Protein AF-A0A653VIS2-F1 (afdb_monomer)

pLDDT: mean 78.64, std 16.13, range [39.84, 97.25]

Radius of gyration: 29.29 Å; Cα contacts (8 Å, |Δi|>4): 603; chains: 1; bounding box: 113×62×58 Å

Nearest PDB structures (foldseek):
  6yg8-assembly1_A  TM=6.085E-01  e=2.487E-05  Escherichia coli
  6yg8-assembly1_D  TM=6.042E-01  e=4.777E-05  Escherichia coli
  6yg8-assembly1_C  TM=6.156E-01  e=1.096E-04  Escherichia coli
  7vsr-assembly1_N  TM=5.817E-01  e=3.545E+00  Escherichia coli K-12

Solvent-accessible surface area (backbone atoms only — not comparable to full-atom values): 19696 Å² total; per-residue (Å²): 138,81,83,80,77,71,71,71,70,55,63,54,53,38,53,44,49,52,47,52,58,58,52,54,73,78,48,93,68,89,64,82,70,73,64,91,85,68,55,76,32,67,76,56,67,98,71,49,60,32,38,41,33,30,32,50,70,84,44,53,68,51,47,42,31,15,47,51,23,28,39,26,16,42,17,56,60,33,68,83,33,49,53,39,46,40,43,49,80,59,69,75,70,84,84,54,100,52,36,37,35,42,35,51,42,85,35,90,60,72,70,44,79,48,79,51,70,53,98,87,33,48,32,40,38,42,32,8,35,37,73,52,38,32,54,52,21,44,42,43,31,36,93,85,58,49,72,40,93,54,44,38,35,37,19,44,42,92,77,80,56,54,57,44,61,31,46,35,62,42,22,46,37,46,21,20,38,20,42,42,42,97,43,38,58,39,52,39,70,46,56,59,69,57,51,60,73,44,89,54,32,28,38,34,34,55,33,47,69,67,58,26,44,70,60,75,49,52,74,64,79,63,84,68,88,73,72,70,76,65,70,80,82,43,49,33,12,41,38,38,46,43,77,61,94,89,25,45,38,36,37,30,22,46,58,43,74,92,46,78,64,29,52,54,34,33,52,57,43,41,54,51,50,13,54,49,23,40,74,43,27,86,79,63,61,65,57,41,32,40,40,26,50,82,96,54,77,71,42,77,42,73,51,74,90,58,79,72,76,69,73,60,65,65,56,50,52,54,53,50,54,60,54,51,60,62,52,58,60,53,54,54,52,55,54,50,52,52,54,51,52,52,53,51,52,55,52,52,53,60,64,68,67,58,77,86,125

Sequence (357 aa):
MRTALAPVTTLLRLLTVLALLTAAAAGPSVAAEATPGAGPASFLPATASRLDVVVPADAGSGTVRAGLAAVGALAARYPTASIGLRADDAEVPDVAGDQRVVALLHSPGPVRRTVRTVDGVPALALRGRAPDLLVAARALAGPDARPSGEGIAVDPGTTGTDPVTAARRAAPVVAALQQATTRVLRVGLVAPGTLVGGQRSGVLVGATTADAAAVGAPLGLRASSGLPDVARGSAYAALQSVDDGGRRLLLLGGWAPRDAEGDRLLERLLDRAAYTAGTTGWDGRGEESLVVTAGEDPLVLAAPTGPAAAPQEKSQEQSQEQSQEGSAGRWWFVGGVLALLVALAARGVVTVARPRR

Mean predicted aligned error: 11.73 Å

Structure (mmCIF, N/CA/C/O backbone):
data_AF-A0A653VIS2-F1
#
_entry.id   AF-A0A653VIS2-F1
#
loop_
_atom_site.group_PDB
_atom_site.id
_atom_site.type_symbol
_atom_site.label_atom_id
_atom_site.label_alt_id
_atom_site.label_comp_id
_atom_site.label_asym_id
_atom_site.label_entity_id
_atom_site.label_seq_id
_atom_site.pdbx_PDB_ins_code
_atom_site.Cartn_x
_atom_site.Cartn_y
_atom_site.Cartn_z
_atom_site.occupancy
_atom_site.B_iso_or_equiv
_atom_site.auth_seq_id
_atom_site.auth_comp_id
_atom_site.auth_asym_id
_atom_site.auth_atom_id
_atom_site.pdbx_PDB_model_num
ATOM 1 N N . MET A 1 1 ? 16.884 37.065 11.678 1.00 43.34 1 MET A N 1
ATOM 2 C CA . MET A 1 1 ? 16.162 36.322 10.623 1.00 43.34 1 MET A CA 1
ATOM 3 C C . MET A 1 1 ? 17.186 35.677 9.701 1.00 43.34 1 MET A C 1
ATOM 5 O O . MET A 1 1 ? 17.765 36.367 8.876 1.00 43.34 1 MET A O 1
ATOM 9 N N . ARG A 1 2 ? 17.498 34.391 9.905 1.00 39.84 2 ARG A N 1
ATOM 10 C CA . ARG A 1 2 ? 18.311 33.591 8.977 1.00 39.84 2 ARG A CA 1
ATOM 11 C C . ARG A 1 2 ? 17.351 32.676 8.228 1.00 39.84 2 ARG A C 1
ATOM 13 O O . ARG A 1 2 ? 16.836 31.731 8.813 1.00 39.84 2 ARG A O 1
ATOM 20 N N . THR A 1 3 ? 17.065 33.007 6.977 1.00 51.78 3 THR A N 1
ATOM 21 C CA . THR A 1 3 ? 16.307 32.155 6.061 1.00 51.78 3 THR A CA 1
ATOM 22 C C . THR A 1 3 ? 17.183 30.945 5.751 1.00 51.78 3 THR A C 1
ATOM 24 O O . THR A 1 3 ? 18.231 31.085 5.123 1.00 51.78 3 THR A O 1
ATOM 27 N N . ALA A 1 4 ? 16.816 29.774 6.266 1.00 49.47 4 ALA A N 1
ATOM 28 C CA . ALA A 1 4 ? 17.490 28.530 5.934 1.00 49.47 4 ALA A CA 1
ATOM 29 C C . ALA A 1 4 ? 17.158 28.177 4.476 1.00 49.47 4 ALA A C 1
ATOM 31 O O . ALA A 1 4 ? 16.062 27.710 4.177 1.00 49.47 4 ALA A O 1
ATOM 32 N N . LEU A 1 5 ? 18.088 28.456 3.560 1.00 53.62 5 LEU A N 1
ATOM 33 C CA . LEU A 1 5 ? 18.085 27.886 2.216 1.00 53.62 5 LEU A CA 1
ATOM 34 C C . LEU A 1 5 ? 18.311 26.377 2.366 1.00 53.62 5 LEU A C 1
ATOM 36 O O . LEU A 1 5 ? 19.431 25.943 2.633 1.00 53.62 5 LEU A O 1
ATOM 40 N N . ALA A 1 6 ? 17.247 25.584 2.243 1.00 42.59 6 ALA A N 1
ATOM 41 C CA . ALA A 1 6 ? 17.388 24.148 2.039 1.00 42.59 6 ALA A CA 1
ATOM 42 C C . ALA A 1 6 ? 18.216 23.903 0.757 1.00 42.59 6 ALA A C 1
ATOM 44 O O . ALA A 1 6 ? 18.100 24.674 -0.204 1.00 42.59 6 ALA A O 1
ATOM 45 N N . PRO A 1 7 ? 19.088 22.883 0.725 1.00 47.00 7 PRO A N 1
ATOM 46 C CA . PRO A 1 7 ? 20.015 22.676 -0.380 1.00 47.00 7 PRO A CA 1
ATOM 47 C C . PRO A 1 7 ? 19.266 22.299 -1.668 1.00 47.00 7 PRO A C 1
ATOM 49 O O . PRO A 1 7 ? 18.755 21.195 -1.820 1.00 47.00 7 PRO A O 1
ATOM 52 N N . VAL A 1 8 ? 19.263 23.217 -2.638 1.00 51.69 8 VAL A N 1
ATOM 53 C CA . VAL A 1 8 ? 18.728 23.048 -4.009 1.00 51.69 8 VAL A CA 1
ATOM 54 C C . VAL A 1 8 ? 19.363 21.852 -4.749 1.00 51.69 8 VAL A C 1
ATOM 56 O O . VAL A 1 8 ? 18.817 21.338 -5.723 1.00 51.69 8 VAL A O 1
ATOM 59 N N . THR A 1 9 ? 20.504 21.359 -4.272 1.00 51.62 9 THR A N 1
ATOM 60 C CA . THR A 1 9 ? 21.272 20.262 -4.864 1.00 51.62 9 THR A CA 1
ATOM 61 C C . THR A 1 9 ? 20.583 18.897 -4.802 1.00 51.62 9 THR A C 1
ATOM 63 O O . THR A 1 9 ? 20.835 18.077 -5.684 1.00 51.62 9 THR A O 1
ATOM 66 N N . THR A 1 10 ? 19.719 18.625 -3.816 1.00 48.75 10 THR A N 1
ATOM 67 C CA . THR A 1 10 ? 19.115 17.284 -3.668 1.00 48.75 10 THR A CA 1
ATOM 68 C C . THR A 1 10 ? 17.928 17.073 -4.608 1.00 48.75 10 THR A C 1
ATOM 70 O O . THR A 1 10 ? 17.789 16.005 -5.205 1.00 48.75 10 THR A O 1
ATOM 73 N N . LEU A 1 11 ? 17.125 18.116 -4.835 1.00 46.00 11 LEU A N 1
ATOM 74 C CA . LEU A 1 11 ? 15.951 18.059 -5.714 1.00 46.00 11 LEU A CA 1
ATOM 75 C C . LEU A 1 11 ? 16.337 17.861 -7.193 1.00 46.00 11 LEU A C 1
ATOM 77 O O . LEU A 1 11 ? 15.614 17.223 -7.956 1.00 46.00 11 LEU A O 1
ATOM 81 N N . LEU A 1 12 ? 17.525 18.337 -7.590 1.00 53.94 12 LEU A N 1
ATOM 82 C CA . LEU A 1 12 ? 18.038 18.178 -8.952 1.00 53.94 12 LEU A CA 1
ATOM 83 C C . LEU A 1 12 ? 18.373 16.713 -9.298 1.00 53.94 12 LEU A C 1
ATOM 85 O O . LEU A 1 12 ? 18.273 16.320 -10.459 1.00 53.94 12 LEU A O 1
ATOM 89 N N . ARG A 1 13 ? 18.753 15.881 -8.317 1.00 55.22 13 ARG A N 1
ATOM 90 C CA . ARG A 1 13 ? 19.258 14.513 -8.560 1.00 55.22 13 ARG A CA 1
ATOM 91 C C . ARG A 1 13 ? 18.179 13.531 -9.018 1.00 55.22 13 ARG A C 1
ATOM 93 O O . ARG A 1 13 ? 18.431 12.691 -9.874 1.00 55.22 13 ARG A O 1
ATOM 100 N N . LEU A 1 14 ? 16.945 13.665 -8.538 1.00 49.25 14 LEU A N 1
ATOM 101 C CA . LEU A 1 14 ? 15.871 12.725 -8.877 1.00 49.25 14 LEU A CA 1
ATOM 102 C C . LEU A 1 14 ? 15.184 13.045 -10.212 1.00 49.25 14 LEU A C 1
ATOM 104 O O . LEU A 1 14 ? 14.963 12.143 -11.022 1.00 49.25 14 LEU A O 1
ATOM 108 N N . LEU A 1 15 ? 14.969 14.334 -10.493 1.00 54.41 15 LEU A N 1
ATOM 109 C CA . LEU A 1 15 ? 14.575 14.794 -11.827 1.00 54.41 15 LEU A CA 1
ATOM 110 C C . LEU A 1 15 ? 15.591 14.308 -12.870 1.00 54.41 15 LEU A C 1
ATOM 112 O O . LEU A 1 15 ? 15.211 13.894 -13.959 1.00 54.41 15 LEU A O 1
ATOM 116 N N . THR A 1 16 ? 16.868 14.230 -12.487 1.00 58.56 16 THR A N 1
ATOM 117 C CA . THR A 1 16 ? 17.945 13.638 -13.285 1.00 58.56 16 THR A CA 1
ATOM 118 C C . THR A 1 16 ? 17.810 12.112 -13.408 1.00 58.56 16 THR A C 1
ATOM 120 O O . THR A 1 16 ? 18.028 11.586 -14.493 1.00 58.56 16 THR A O 1
ATOM 123 N N . VAL A 1 17 ? 17.369 11.371 -12.382 1.00 57.78 17 VAL A N 1
ATOM 124 C CA . VAL A 1 17 ? 17.139 9.913 -12.468 1.00 57.78 17 VAL A CA 1
ATOM 125 C C . VAL A 1 17 ? 16.073 9.576 -13.504 1.00 57.78 17 VAL A C 1
ATOM 127 O O . VAL A 1 17 ? 16.344 8.764 -14.396 1.00 57.78 17 VAL A O 1
ATOM 130 N N . LEU A 1 18 ? 14.883 10.184 -13.438 1.00 63.25 18 LEU A N 1
ATOM 131 C CA . LEU A 1 18 ? 13.868 9.893 -14.446 1.00 63.25 18 LEU A CA 1
ATOM 132 C C . LEU A 1 18 ? 14.199 10.557 -15.783 1.00 63.25 18 LEU A C 1
ATOM 134 O O . LEU A 1 18 ? 14.101 9.884 -16.800 1.00 63.25 18 LEU A O 1
ATOM 138 N N . ALA A 1 19 ? 14.705 11.792 -15.823 1.00 64.06 19 ALA A N 1
ATOM 139 C CA . ALA A 1 19 ? 15.118 12.409 -17.084 1.00 64.06 19 ALA A CA 1
ATOM 140 C C . ALA A 1 19 ? 16.232 11.616 -17.774 1.00 64.06 19 ALA A C 1
ATOM 142 O O . ALA A 1 19 ? 16.144 11.418 -18.976 1.00 64.06 19 ALA A O 1
ATOM 143 N N . LEU A 1 20 ? 17.217 11.054 -17.062 1.00 58.56 20 LEU A N 1
ATOM 144 C CA . LEU A 1 20 ? 18.171 10.129 -17.678 1.00 58.56 20 LEU A CA 1
ATOM 145 C C . LEU A 1 20 ? 17.494 8.827 -18.086 1.00 58.56 20 LEU A C 1
ATOM 147 O O . LEU A 1 20 ? 17.936 8.216 -19.054 1.00 58.56 20 LEU A O 1
ATOM 151 N N . LEU A 1 21 ? 16.514 8.308 -17.329 1.00 63.12 21 LEU A N 1
ATOM 152 C CA . LEU A 1 21 ? 15.794 7.084 -17.723 1.00 63.12 21 LEU A CA 1
ATOM 153 C C . LEU A 1 21 ? 15.089 7.365 -19.045 1.00 63.12 21 LEU A C 1
ATOM 155 O O . LEU A 1 21 ? 15.264 6.627 -20.011 1.00 63.12 21 LEU A O 1
ATOM 159 N N . THR A 1 22 ? 14.323 8.440 -19.104 1.00 66.06 22 THR A N 1
ATOM 160 C CA . THR A 1 22 ? 13.500 8.857 -20.233 1.00 66.06 22 THR A CA 1
ATOM 161 C C . THR A 1 22 ? 14.351 9.289 -21.431 1.00 66.06 22 THR A C 1
ATOM 163 O O . THR A 1 22 ? 14.122 8.783 -22.525 1.00 66.06 22 THR A O 1
ATOM 166 N N . ALA A 1 23 ? 15.392 10.107 -21.244 1.00 56.56 23 ALA A N 1
ATOM 167 C CA . ALA A 1 23 ? 16.291 10.581 -22.304 1.00 56.56 23 ALA A CA 1
ATOM 168 C C . ALA A 1 23 ? 17.164 9.468 -22.901 1.00 56.56 23 ALA A C 1
ATOM 170 O O . ALA A 1 23 ? 17.430 9.473 -24.102 1.00 56.56 23 ALA A O 1
ATOM 171 N N . ALA A 1 24 ? 17.536 8.451 -22.114 1.00 50.25 24 ALA A N 1
ATOM 172 C CA . ALA A 1 24 ? 18.230 7.269 -22.632 1.00 50.25 24 ALA A CA 1
ATOM 173 C C . ALA A 1 24 ? 17.376 6.431 -23.607 1.00 50.25 24 ALA A C 1
ATOM 175 O O . ALA A 1 24 ? 17.902 5.521 -24.239 1.00 50.25 24 ALA A O 1
ATOM 176 N N . ALA A 1 25 ? 16.081 6.730 -23.761 1.00 49.47 25 ALA A N 1
ATOM 177 C CA . ALA A 1 25 ? 15.231 6.117 -24.781 1.00 49.47 25 ALA A CA 1
ATOM 178 C C . ALA A 1 25 ? 15.321 6.798 -26.156 1.00 49.47 25 ALA A C 1
ATOM 180 O O . ALA A 1 25 ? 14.855 6.223 -27.135 1.00 49.47 25 ALA A O 1
ATOM 181 N N . ALA A 1 26 ? 15.892 8.006 -26.230 1.00 52.50 26 ALA A N 1
ATOM 182 C CA . ALA A 1 26 ? 16.030 8.772 -27.469 1.00 52.50 26 ALA A CA 1
ATOM 183 C C . ALA A 1 26 ? 17.450 8.716 -28.066 1.00 52.50 26 ALA A C 1
ATOM 185 O O . ALA A 1 26 ? 17.634 9.051 -29.233 1.00 52.50 26 ALA A O 1
ATOM 186 N N . GLY A 1 27 ? 18.455 8.295 -27.289 1.00 44.28 27 GLY A N 1
ATOM 187 C CA . GLY A 1 27 ? 19.832 8.116 -27.760 1.00 44.28 27 GLY A CA 1
ATOM 188 C C . GLY A 1 27 ? 20.126 6.681 -28.224 1.00 44.28 27 GLY A C 1
ATOM 189 O O . GLY A 1 27 ? 19.470 5.748 -27.758 1.00 44.28 27 GLY A O 1
ATOM 190 N N . PRO A 1 28 ? 21.124 6.466 -29.105 1.00 42.94 28 PRO A N 1
ATOM 191 C CA . PRO A 1 28 ? 21.565 5.127 -29.486 1.00 42.94 28 PRO A CA 1
ATOM 192 C C . PRO A 1 28 ? 22.125 4.413 -28.250 1.00 42.94 28 PRO A C 1
ATOM 194 O O . PRO A 1 28 ? 23.212 4.722 -27.764 1.00 42.94 28 PRO A O 1
ATOM 197 N N . SER A 1 29 ? 21.350 3.481 -27.697 1.00 47.84 29 SER A N 1
ATOM 198 C CA . SER A 1 29 ? 21.768 2.712 -26.535 1.00 47.84 29 SER A CA 1
ATOM 199 C C . SER A 1 29 ? 22.927 1.798 -26.919 1.00 47.84 29 SER A C 1
ATOM 201 O O . SER A 1 29 ? 22.747 0.884 -27.724 1.00 47.84 29 SER A O 1
ATOM 203 N N . VAL A 1 30 ? 24.079 1.946 -26.267 1.00 46.47 30 VAL A N 1
ATOM 204 C CA . VAL A 1 30 ? 25.011 0.822 -26.099 1.00 46.47 30 VAL A CA 1
ATOM 205 C C . VAL A 1 30 ? 24.413 -0.071 -25.008 1.00 46.47 30 VAL A C 1
ATOM 207 O O . VAL A 1 30 ? 24.882 -0.127 -23.875 1.00 46.47 30 VAL A O 1
ATOM 210 N N . ALA A 1 31 ? 23.255 -0.663 -25.305 1.00 46.75 31 ALA A N 1
ATOM 211 C CA . ALA A 1 31 ? 22.605 -1.600 -24.414 1.00 46.75 31 ALA A CA 1
ATOM 212 C C . ALA A 1 31 ? 23.421 -2.888 -24.461 1.00 46.75 31 ALA A C 1
ATOM 214 O O . ALA A 1 31 ? 23.430 -3.584 -25.473 1.00 46.75 31 ALA A O 1
ATOM 215 N N . ALA A 1 32 ? 24.086 -3.220 -23.358 1.00 48.06 32 ALA A N 1
ATOM 216 C CA . ALA A 1 32 ? 24.334 -4.619 -23.064 1.00 48.06 32 ALA A CA 1
ATOM 217 C C . ALA A 1 32 ? 22.949 -5.258 -22.897 1.00 48.06 32 ALA A C 1
ATOM 219 O O . ALA A 1 32 ? 22.318 -5.150 -21.844 1.00 48.06 32 ALA A O 1
ATOM 220 N N . GLU A 1 33 ? 22.416 -5.798 -23.991 1.00 43.94 33 GLU A N 1
ATOM 221 C CA . GLU A 1 33 ? 21.187 -6.569 -23.976 1.00 43.94 33 GLU A CA 1
ATOM 222 C C . GLU A 1 33 ? 21.396 -7.704 -22.973 1.00 43.94 33 GLU A C 1
ATOM 224 O O . GLU A 1 33 ? 22.317 -8.511 -23.106 1.00 43.94 33 GLU A O 1
ATOM 229 N N . ALA A 1 34 ? 20.614 -7.691 -21.892 1.00 49.75 34 ALA A N 1
ATOM 230 C CA . ALA A 1 34 ? 20.704 -8.723 -20.875 1.00 49.75 34 ALA A CA 1
ATOM 231 C C . ALA A 1 34 ? 20.513 -10.082 -21.554 1.00 49.75 34 ALA A C 1
ATOM 233 O O . ALA A 1 34 ? 19.545 -10.263 -22.295 1.00 49.75 34 ALA A O 1
ATOM 234 N N . THR A 1 35 ? 21.432 -11.013 -21.292 1.00 45.50 35 THR A N 1
ATOM 235 C CA . THR A 1 35 ? 21.448 -12.349 -21.888 1.00 45.50 35 THR A CA 1
ATOM 236 C C . THR A 1 35 ? 20.036 -12.952 -21.885 1.00 45.50 35 THR A C 1
ATOM 238 O O . THR A 1 35 ? 19.390 -12.974 -20.825 1.00 45.50 35 THR A O 1
ATOM 241 N N . PRO A 1 36 ? 19.529 -13.428 -23.038 1.00 42.97 36 PRO A N 1
ATOM 242 C CA . PRO A 1 36 ? 18.223 -14.067 -23.123 1.00 42.97 36 PRO A CA 1
ATOM 243 C C . PRO A 1 36 ? 18.094 -15.165 -22.057 1.00 42.97 36 PRO A C 1
ATOM 245 O O . PRO A 1 36 ? 18.897 -16.091 -22.019 1.00 42.97 36 PRO A O 1
ATOM 248 N N . GLY A 1 37 ? 17.112 -15.038 -21.159 1.00 53.38 37 GLY A N 1
ATOM 249 C CA . GLY A 1 37 ? 16.808 -16.033 -20.118 1.00 53.38 37 GLY A CA 1
ATOM 250 C C . GLY A 1 37 ? 16.892 -15.536 -18.671 1.00 53.38 37 GLY A C 1
ATOM 251 O O . GLY A 1 37 ? 16.240 -16.101 -17.797 1.00 53.38 37 GLY A O 1
ATOM 252 N N . ALA A 1 38 ? 17.605 -14.445 -18.389 1.00 69.31 38 ALA A N 1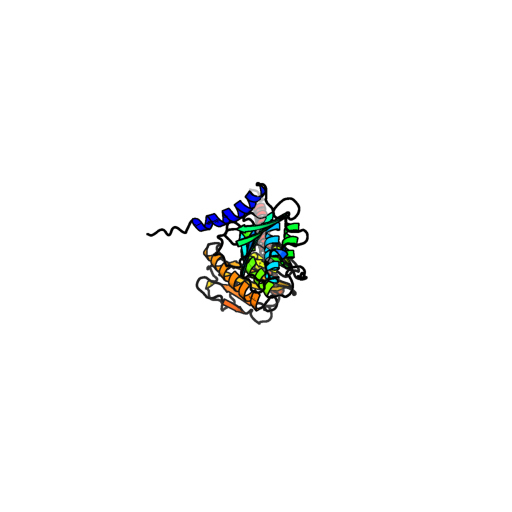
ATOM 253 C CA . ALA A 1 38 ? 17.659 -13.910 -17.030 1.00 69.31 38 ALA A CA 1
ATOM 254 C C . ALA A 1 38 ? 16.387 -13.083 -16.760 1.00 69.31 38 ALA A C 1
ATOM 256 O O . ALA A 1 38 ? 16.225 -12.044 -17.386 1.00 69.31 38 ALA A O 1
ATOM 257 N N . GLY A 1 39 ? 15.446 -13.529 -15.915 1.00 77.50 39 GLY A N 1
ATOM 258 C CA . GLY A 1 39 ? 14.210 -12.788 -15.573 1.00 77.50 39 GLY A CA 1
ATOM 259 C C . GLY A 1 39 ? 14.472 -11.481 -14.796 1.00 77.50 39 GLY A C 1
ATOM 260 O O . GLY A 1 39 ? 15.611 -11.221 -14.427 1.00 77.50 39 GLY A O 1
ATOM 261 N N . PRO A 1 40 ? 13.477 -10.610 -14.520 1.00 77.62 40 PRO A N 1
ATOM 262 C CA . PRO A 1 40 ? 13.707 -9.350 -13.785 1.00 77.62 40 PRO A CA 1
ATOM 263 C C . PRO A 1 40 ? 14.341 -9.576 -12.401 1.00 77.62 40 PRO A C 1
ATOM 265 O O . PRO A 1 40 ? 15.116 -8.751 -11.928 1.00 77.62 40 PRO A O 1
ATOM 268 N N . ALA A 1 41 ? 14.089 -10.740 -11.800 1.00 81.69 41 ALA A N 1
ATOM 269 C CA . ALA A 1 41 ? 14.678 -11.166 -10.541 1.00 81.69 41 ALA A CA 1
ATOM 270 C C . ALA A 1 41 ? 16.215 -11.323 -10.578 1.00 81.69 41 ALA A C 1
ATOM 272 O O . ALA A 1 41 ? 16.830 -11.270 -9.514 1.00 81.69 41 ALA A O 1
ATOM 273 N N . SER A 1 42 ? 16.838 -11.496 -11.751 1.00 84.81 42 SER A N 1
ATOM 274 C CA . SER A 1 42 ? 18.293 -11.684 -11.877 1.00 84.81 42 SER A CA 1
ATOM 275 C C . SER A 1 42 ? 19.098 -10.407 -11.637 1.00 84.81 42 SER A C 1
ATOM 277 O O . SER A 1 42 ? 20.294 -10.478 -11.386 1.00 84.81 42 SER A O 1
ATOM 279 N N . PHE A 1 43 ? 18.461 -9.238 -11.746 1.00 89.75 43 PHE A N 1
ATOM 280 C CA . PHE A 1 43 ? 19.082 -7.954 -11.415 1.00 89.75 43 PHE A CA 1
ATOM 281 C C . PHE A 1 43 ? 19.298 -7.801 -9.905 1.00 89.75 43 PHE A C 1
ATOM 283 O O . PHE A 1 43 ? 20.222 -7.120 -9.460 1.00 89.75 43 PHE A O 1
ATOM 290 N N . LEU A 1 44 ? 18.412 -8.401 -9.113 1.00 93.94 44 LEU A N 1
ATOM 291 C CA . LEU A 1 44 ? 18.383 -8.191 -7.680 1.00 93.94 44 LEU A CA 1
ATOM 292 C C . LEU A 1 44 ? 19.443 -9.078 -6.995 1.00 93.94 44 LEU A C 1
ATOM 294 O O . LEU A 1 44 ? 19.514 -10.275 -7.296 1.00 93.94 44 LEU A O 1
ATOM 298 N N . PRO A 1 45 ? 20.256 -8.521 -6.079 1.00 93.50 45 PRO A N 1
ATOM 299 C CA . PRO A 1 45 ? 21.321 -9.255 -5.392 1.00 93.50 45 PRO A CA 1
ATOM 300 C C . PRO A 1 45 ? 20.766 -10.334 -4.449 1.00 93.50 45 PRO A C 1
ATOM 302 O O . PRO A 1 45 ? 19.568 -10.389 -4.177 1.00 93.50 45 PRO A O 1
ATOM 305 N N . ALA A 1 46 ? 21.629 -11.195 -3.908 1.00 93.75 46 ALA A N 1
ATOM 306 C CA . ALA A 1 46 ? 21.215 -12.150 -2.874 1.00 93.75 46 ALA A CA 1
ATOM 307 C C . ALA A 1 46 ? 20.726 -11.436 -1.599 1.00 93.75 46 ALA A C 1
ATOM 309 O O . ALA A 1 46 ? 19.757 -11.866 -0.983 1.00 93.75 46 ALA A O 1
ATOM 310 N N . THR A 1 47 ? 21.354 -10.309 -1.253 1.00 94.19 47 THR A N 1
ATOM 311 C CA . THR A 1 47 ? 21.024 -9.481 -0.089 1.00 94.19 47 THR A CA 1
ATOM 312 C C . THR A 1 47 ? 20.953 -8.008 -0.481 1.00 94.19 47 THR A C 1
ATOM 314 O O . THR A 1 47 ? 21.710 -7.549 -1.336 1.00 94.19 47 THR A O 1
ATOM 317 N N . ALA A 1 48 ? 20.047 -7.270 0.152 1.00 94.88 48 ALA A N 1
ATOM 318 C CA . ALA A 1 48 ? 19.949 -5.818 0.070 1.00 94.88 48 ALA A CA 1
ATOM 319 C C . ALA A 1 48 ? 19.338 -5.301 1.377 1.00 94.88 48 ALA A C 1
ATOM 321 O O . ALA A 1 48 ? 18.412 -5.918 1.899 1.00 94.88 48 ALA A O 1
ATOM 322 N N . SER A 1 49 ? 19.835 -4.185 1.899 1.00 94.62 49 SER A N 1
ATOM 323 C CA . SER A 1 49 ? 19.288 -3.519 3.085 1.00 94.62 49 SER A CA 1
ATOM 324 C C . SER A 1 49 ? 18.135 -2.581 2.737 1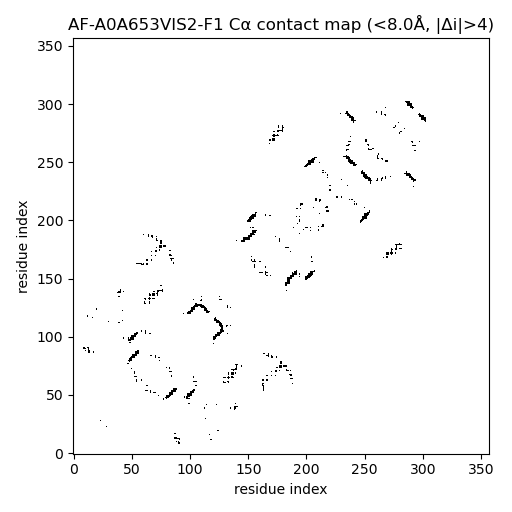.00 94.62 49 SER A C 1
ATOM 326 O O . SER A 1 49 ? 17.259 -2.335 3.568 1.00 94.62 49 SER A O 1
ATOM 328 N N . ARG A 1 50 ? 18.111 -2.076 1.495 1.00 94.75 50 ARG A N 1
ATOM 329 C CA . ARG A 1 50 ? 17.141 -1.087 1.031 1.00 94.75 50 ARG A CA 1
ATOM 330 C C . ARG A 1 50 ? 16.768 -1.284 -0.434 1.00 94.75 50 ARG A C 1
ATOM 332 O O . ARG A 1 50 ? 17.643 -1.347 -1.299 1.00 94.75 50 ARG A O 1
ATOM 339 N N . LEU A 1 51 ? 15.470 -1.299 -0.726 1.00 95.88 51 LEU A N 1
ATOM 340 C CA . LEU A 1 51 ? 14.959 -1.254 -2.092 1.00 95.88 51 LEU A CA 1
ATOM 341 C C . LEU A 1 51 ? 13.863 -0.201 -2.233 1.00 95.88 51 LEU A C 1
ATOM 343 O O . LEU A 1 51 ? 12.879 -0.210 -1.500 1.00 95.88 51 LEU A O 1
ATOM 347 N N . ASP A 1 52 ? 13.996 0.674 -3.221 1.00 95.44 52 ASP A N 1
ATOM 348 C CA . ASP A 1 52 ? 12.974 1.669 -3.528 1.00 95.44 52 ASP A CA 1
ATOM 349 C C . ASP A 1 52 ? 12.305 1.326 -4.866 1.00 95.44 52 ASP A C 1
ATOM 351 O O . ASP A 1 52 ? 12.963 1.165 -5.899 1.00 95.44 52 ASP A O 1
ATOM 355 N N . VAL A 1 53 ? 10.978 1.214 -4.854 1.00 96.50 53 VAL A N 1
ATOM 356 C CA . VAL A 1 53 ? 10.157 1.116 -6.062 1.00 96.50 53 VAL A CA 1
ATOM 357 C C . VAL A 1 53 ? 9.743 2.523 -6.465 1.00 96.50 53 VAL A C 1
ATOM 359 O O . VAL A 1 53 ? 9.146 3.242 -5.669 1.00 96.50 53 VAL A O 1
ATOM 362 N N . VAL A 1 54 ? 10.040 2.918 -7.698 1.00 95.69 54 VAL A N 1
ATOM 363 C CA . VAL A 1 54 ? 9.737 4.254 -8.221 1.00 95.69 54 VAL A CA 1
ATOM 364 C C . VAL A 1 54 ? 8.656 4.155 -9.289 1.00 95.69 54 VAL A C 1
ATOM 366 O O . VAL A 1 54 ? 8.758 3.352 -10.221 1.00 95.69 54 VAL A O 1
ATOM 369 N N . VAL A 1 55 ? 7.631 4.991 -9.166 1.00 95.62 55 VAL A N 1
ATOM 370 C CA . VAL A 1 55 ? 6.598 5.212 -10.185 1.00 95.62 55 VAL A CA 1
ATOM 371 C C . VAL A 1 55 ? 6.548 6.703 -10.537 1.00 95.62 55 VAL A C 1
ATOM 373 O O . VAL A 1 55 ? 6.860 7.518 -9.672 1.00 95.62 55 VAL A O 1
ATOM 376 N N . PRO A 1 56 ? 6.166 7.078 -11.771 1.00 95.06 56 PRO A N 1
ATOM 377 C CA . PRO A 1 56 ? 5.897 8.474 -12.107 1.00 95.06 56 PRO A CA 1
ATOM 378 C C . PRO A 1 56 ? 4.855 9.095 -11.171 1.00 95.06 56 PRO A C 1
ATOM 380 O O . PRO A 1 56 ? 3.905 8.410 -10.786 1.00 95.06 56 PRO A O 1
ATOM 383 N N . ALA A 1 57 ? 5.006 10.370 -10.823 1.00 92.19 57 ALA A N 1
ATOM 384 C CA . ALA A 1 57 ? 4.059 11.110 -9.991 1.00 92.19 57 ALA A CA 1
ATOM 385 C C . ALA A 1 57 ? 2.664 11.216 -10.634 1.00 92.19 57 ALA A C 1
ATOM 387 O O . ALA A 1 57 ? 1.670 11.297 -9.926 1.00 92.19 57 ALA A O 1
ATOM 388 N N . ASP A 1 58 ? 2.583 11.146 -11.965 1.00 92.50 58 ASP A N 1
ATOM 389 C CA . ASP A 1 58 ? 1.351 11.141 -12.761 1.00 92.50 58 ASP A CA 1
ATOM 390 C C . ASP A 1 58 ? 0.913 9.725 -13.194 1.00 92.50 58 ASP A C 1
ATOM 392 O O . ASP A 1 58 ? 0.096 9.546 -14.105 1.00 92.50 58 ASP A O 1
ATOM 396 N N . ALA A 1 59 ? 1.469 8.680 -12.572 1.00 94.25 59 ALA A N 1
ATOM 397 C CA . ALA A 1 59 ? 1.207 7.307 -12.968 1.00 94.25 59 ALA A CA 1
ATOM 398 C C . ALA A 1 59 ? -0.275 6.927 -12.810 1.00 94.25 59 ALA A C 1
ATOM 400 O O . ALA A 1 59 ? -0.859 6.979 -11.730 1.00 94.25 59 ALA A O 1
ATOM 401 N N . GLY A 1 60 ? -0.866 6.396 -13.884 1.00 92.69 60 GLY A N 1
ATOM 402 C CA . GLY A 1 60 ? -2.208 5.819 -13.828 1.00 92.69 60 GLY A CA 1
ATOM 403 C C . GLY A 1 60 ? -2.304 4.619 -12.871 1.00 92.69 60 GLY A C 1
ATOM 404 O O . GLY A 1 60 ? -1.330 3.896 -12.636 1.00 92.69 60 GLY A O 1
ATOM 405 N N . SER A 1 61 ? -3.516 4.339 -12.381 1.00 91.00 61 SER A N 1
ATOM 406 C CA . SER A 1 61 ? -3.805 3.298 -11.374 1.00 91.00 61 SER A CA 1
ATOM 407 C C . SER A 1 61 ? -3.232 1.913 -11.705 1.00 91.00 61 SER A C 1
ATOM 409 O O . SER A 1 61 ? -2.816 1.174 -10.814 1.00 91.00 61 SER A O 1
ATOM 411 N N . GLY A 1 62 ? -3.151 1.552 -12.988 1.00 93.31 62 GLY A N 1
ATOM 412 C CA . GLY A 1 62 ? -2.544 0.298 -13.429 1.00 93.31 62 GLY A CA 1
ATOM 413 C C . GLY A 1 62 ? -1.042 0.194 -13.124 1.00 93.31 62 GLY A C 1
ATOM 414 O O . GLY A 1 62 ? -0.585 -0.874 -12.713 1.00 93.31 62 GLY A O 1
ATOM 415 N N . THR A 1 63 ? -0.292 1.285 -13.293 1.00 95.50 63 THR A N 1
ATOM 416 C CA . THR A 1 63 ? 1.146 1.363 -12.987 1.00 95.50 63 THR A CA 1
ATOM 417 C C . THR A 1 63 ? 1.370 1.450 -11.482 1.00 95.50 63 THR A C 1
ATOM 419 O O . THR A 1 63 ? 2.215 0.735 -10.952 1.00 95.50 63 THR A O 1
ATOM 422 N N . VAL A 1 64 ? 0.551 2.228 -10.772 1.00 94.31 64 VAL A N 1
ATOM 423 C CA . VAL A 1 64 ? 0.579 2.296 -9.301 1.00 94.31 64 VAL A CA 1
ATOM 424 C C . VAL A 1 64 ? 0.317 0.920 -8.679 1.00 94.31 64 VAL A C 1
ATOM 426 O O . VAL A 1 64 ? 1.040 0.486 -7.782 1.00 94.31 64 VAL A O 1
ATOM 429 N N . ARG A 1 65 ? -0.651 0.167 -9.220 1.00 93.62 65 ARG A N 1
ATOM 430 C CA . ARG A 1 65 ? -0.922 -1.222 -8.817 1.00 93.62 65 ARG A CA 1
ATOM 431 C C . ARG A 1 65 ? 0.293 -2.122 -9.027 1.00 93.62 65 ARG A C 1
ATOM 433 O O . ARG A 1 65 ? 0.569 -2.972 -8.187 1.00 93.62 65 ARG A O 1
ATOM 440 N N . ALA A 1 66 ? 1.002 -1.959 -10.145 1.00 95.50 66 ALA A N 1
ATOM 441 C CA . ALA A 1 66 ? 2.246 -2.680 -10.386 1.00 95.50 66 ALA A CA 1
ATOM 442 C C . ALA A 1 66 ? 3.340 -2.269 -9.381 1.00 95.50 66 ALA A C 1
ATOM 444 O O . ALA A 1 66 ? 4.064 -3.138 -8.910 1.00 95.50 66 ALA A O 1
ATOM 445 N N . GLY A 1 67 ? 3.404 -0.991 -8.987 1.00 96.38 67 GLY A N 1
ATOM 446 C CA . GLY A 1 67 ? 4.304 -0.479 -7.946 1.00 96.38 67 GLY A CA 1
ATOM 447 C C . GLY A 1 67 ? 4.088 -1.147 -6.595 1.00 96.38 67 GLY A C 1
ATOM 448 O O . GLY A 1 67 ? 5.017 -1.715 -6.029 1.00 96.38 67 GLY A O 1
ATOM 449 N N . LEU A 1 68 ? 2.847 -1.176 -6.113 1.00 95.25 68 LEU A N 1
ATOM 450 C CA 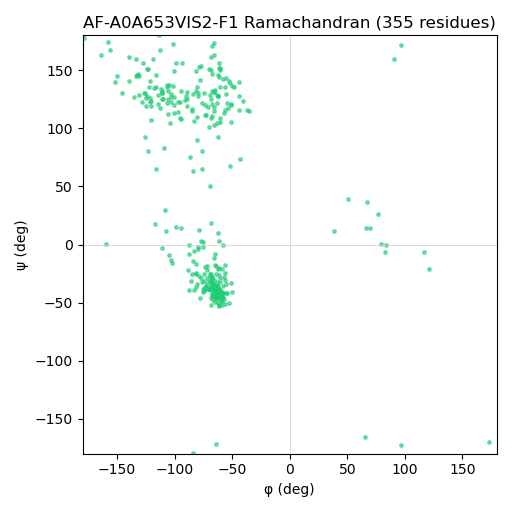. LEU A 1 68 ? 2.502 -1.873 -4.870 1.00 95.25 68 LEU A CA 1
ATOM 451 C C . LEU A 1 68 ? 2.755 -3.384 -4.946 1.00 95.25 68 LEU A C 1
ATOM 453 O O . LEU A 1 68 ? 3.237 -3.985 -3.987 1.00 95.25 68 LEU A O 1
ATOM 457 N N . ALA A 1 69 ? 2.474 -4.007 -6.093 1.00 94.62 69 ALA A N 1
ATOM 458 C CA . ALA A 1 69 ? 2.800 -5.413 -6.302 1.00 94.62 69 ALA A CA 1
ATOM 459 C C . ALA A 1 69 ? 4.316 -5.667 -6.298 1.00 94.62 69 ALA A C 1
ATOM 461 O O . ALA A 1 69 ? 4.737 -6.709 -5.805 1.00 94.62 69 ALA A O 1
ATOM 462 N N . ALA A 1 70 ? 5.128 -4.736 -6.808 1.00 96.56 70 ALA A N 1
ATOM 463 C CA . ALA A 1 70 ? 6.583 -4.813 -6.727 1.00 96.56 70 ALA A CA 1
ATOM 464 C C . ALA A 1 70 ? 7.062 -4.679 -5.277 1.00 96.56 70 ALA A C 1
ATOM 466 O O . ALA A 1 70 ? 7.908 -5.462 -4.864 1.00 96.56 70 ALA A O 1
ATOM 467 N N . VAL A 1 71 ? 6.488 -3.764 -4.486 1.00 96.69 71 VAL A N 1
ATOM 468 C CA . VAL A 1 71 ? 6.790 -3.642 -3.047 1.00 96.69 71 VAL A CA 1
ATOM 469 C C . VAL A 1 71 ? 6.538 -4.965 -2.327 1.00 96.69 71 VAL A C 1
ATOM 471 O O . VAL A 1 71 ? 7.443 -5.476 -1.675 1.00 96.69 71 VAL A O 1
ATOM 474 N N . GLY A 1 72 ? 5.359 -5.571 -2.512 1.00 94.88 72 GLY A N 1
ATOM 475 C CA . GLY A 1 72 ? 5.070 -6.900 -1.964 1.00 94.88 72 GLY A CA 1
ATOM 476 C C . GLY A 1 72 ? 6.043 -7.964 -2.489 1.00 94.88 72 GLY A C 1
ATOM 477 O O . GLY A 1 72 ? 6.667 -8.687 -1.727 1.00 94.88 72 GLY A O 1
ATOM 478 N N . ALA A 1 73 ? 6.279 -8.038 -3.795 1.00 95.19 73 ALA A N 1
ATOM 479 C CA . ALA A 1 73 ? 7.198 -9.029 -4.353 1.00 95.19 73 ALA A CA 1
ATOM 480 C C . ALA A 1 73 ? 8.626 -8.922 -3.774 1.00 95.19 73 ALA A C 1
ATOM 482 O O . ALA A 1 73 ? 9.244 -9.935 -3.448 1.00 95.19 73 ALA A O 1
ATOM 483 N N . LEU A 1 74 ? 9.135 -7.701 -3.603 1.00 96.81 74 LEU A N 1
ATOM 484 C CA . LEU A 1 74 ? 10.441 -7.449 -2.999 1.00 96.81 74 LEU A CA 1
ATOM 485 C C . LEU A 1 74 ? 10.443 -7.758 -1.499 1.00 96.81 74 LEU A C 1
ATOM 487 O O . LEU A 1 74 ? 11.417 -8.319 -1.012 1.00 96.81 74 LEU A O 1
ATOM 491 N N . ALA A 1 75 ? 9.361 -7.454 -0.782 1.00 96.19 75 ALA A N 1
ATOM 492 C CA . ALA A 1 75 ? 9.232 -7.735 0.648 1.00 96.19 75 ALA A CA 1
ATOM 493 C C . ALA A 1 75 ? 9.190 -9.232 0.951 1.00 96.19 75 ALA A C 1
ATOM 495 O O . ALA A 1 75 ? 9.772 -9.671 1.938 1.00 96.19 75 ALA A O 1
ATOM 496 N N . ALA A 1 76 ? 8.598 -10.025 0.055 1.00 94.50 76 ALA A N 1
ATOM 497 C CA . ALA A 1 76 ? 8.647 -11.481 0.138 1.00 94.50 76 ALA A CA 1
ATOM 498 C C . ALA A 1 76 ? 10.076 -12.014 -0.045 1.00 94.50 76 ALA A C 1
ATOM 500 O O . ALA A 1 76 ? 10.469 -12.991 0.586 1.00 94.50 76 ALA A O 1
ATOM 501 N N . ARG A 1 77 ? 10.855 -11.374 -0.925 1.00 95.50 77 ARG A N 1
ATOM 502 C CA . ARG A 1 77 ? 12.227 -11.782 -1.239 1.00 95.50 77 ARG A CA 1
ATOM 503 C C . ARG A 1 77 ? 13.247 -11.314 -0.197 1.00 95.50 77 ARG A C 1
ATOM 505 O O . ARG A 1 77 ? 14.224 -12.017 0.043 1.00 95.50 77 ARG A O 1
ATOM 512 N N . TYR A 1 78 ? 13.034 -10.145 0.401 1.00 95.94 78 TYR A N 1
ATOM 513 C CA . TYR A 1 78 ? 13.944 -9.509 1.354 1.00 95.94 78 TYR A CA 1
ATOM 514 C C . TYR A 1 78 ? 13.227 -9.224 2.683 1.00 95.94 78 TYR A C 1
ATOM 516 O O . TYR A 1 78 ? 12.817 -8.086 2.935 1.00 95.94 78 TYR A O 1
ATOM 524 N N . PRO A 1 79 ? 13.091 -10.234 3.562 1.00 94.81 79 PRO A N 1
ATOM 525 C CA . PRO A 1 79 ? 12.292 -10.124 4.783 1.00 94.81 79 PRO A CA 1
ATOM 526 C C . PRO A 1 79 ? 12.818 -9.091 5.791 1.00 94.81 79 PRO A C 1
ATOM 528 O O . PRO A 1 79 ? 12.079 -8.659 6.665 1.00 94.81 79 PRO A O 1
ATOM 531 N N . THR A 1 80 ? 14.084 -8.683 5.671 1.00 93.94 80 THR A N 1
ATOM 532 C CA . THR A 1 80 ? 14.742 -7.730 6.579 1.00 93.94 80 THR A CA 1
ATOM 533 C C . THR A 1 80 ? 15.055 -6.381 5.930 1.00 93.94 80 THR A C 1
ATOM 535 O O . THR A 1 80 ? 15.615 -5.510 6.592 1.00 93.94 80 THR A O 1
ATOM 538 N N . ALA A 1 81 ? 14.773 -6.208 4.636 1.00 95.31 81 ALA A N 1
ATOM 539 C CA . ALA A 1 81 ? 15.095 -4.970 3.936 1.00 95.31 81 ALA A CA 1
ATOM 540 C C . ALA A 1 81 ? 14.035 -3.894 4.182 1.00 95.31 81 ALA A C 1
ATOM 542 O O . ALA A 1 81 ? 12.843 -4.184 4.293 1.00 95.31 81 ALA A O 1
ATOM 543 N N . SER A 1 82 ? 14.467 -2.634 4.172 1.00 94.19 82 SER A N 1
ATOM 544 C CA . SER A 1 82 ? 13.562 -1.494 4.063 1.00 94.19 82 SER A CA 1
ATOM 545 C C . SER A 1 82 ? 13.085 -1.366 2.618 1.00 94.19 82 SER A C 1
ATOM 547 O O . SER A 1 82 ? 13.899 -1.246 1.699 1.00 94.19 82 SER A O 1
ATOM 549 N N . ILE A 1 83 ? 11.769 -1.425 2.405 1.00 95.88 83 ILE A N 1
ATOM 550 C CA . ILE A 1 83 ? 11.175 -1.401 1.066 1.00 95.88 83 ILE A CA 1
ATOM 551 C C . ILE A 1 83 ? 10.106 -0.323 1.010 1.00 95.88 83 ILE A C 1
ATOM 553 O O . ILE A 1 83 ? 9.157 -0.338 1.790 1.00 95.88 83 ILE A O 1
ATOM 557 N N . GLY A 1 84 ? 10.263 0.608 0.072 1.00 94.31 84 GLY A N 1
ATOM 558 C CA . GLY A 1 84 ? 9.361 1.744 -0.090 1.00 94.31 84 GLY A CA 1
ATOM 559 C C . GLY A 1 84 ? 8.829 1.881 -1.510 1.00 94.31 84 GLY A C 1
ATOM 560 O O . GLY A 1 84 ? 9.463 1.447 -2.471 1.00 94.31 84 GLY A O 1
ATOM 561 N N . LEU A 1 85 ? 7.673 2.535 -1.639 1.00 94.88 85 LEU A N 1
ATOM 562 C CA . LEU A 1 85 ? 7.198 3.093 -2.904 1.00 94.88 85 LEU A CA 1
ATOM 563 C C . LEU A 1 85 ? 7.453 4.600 -2.900 1.00 94.88 85 LEU A C 1
ATOM 565 O O . LEU A 1 85 ? 7.187 5.286 -1.910 1.00 94.88 85 LEU A O 1
ATOM 569 N N . ARG A 1 86 ? 7.944 5.125 -4.016 1.00 93.56 86 ARG A N 1
ATOM 570 C CA . ARG A 1 86 ? 8.263 6.538 -4.194 1.00 93.56 86 ARG A CA 1
ATOM 571 C C . ARG A 1 86 ? 7.692 7.044 -5.508 1.00 93.56 86 ARG A C 1
ATOM 573 O O . ARG A 1 86 ? 7.659 6.315 -6.499 1.00 93.56 86 ARG A O 1
ATOM 580 N N . ALA A 1 87 ? 7.277 8.302 -5.489 1.00 92.50 87 ALA A N 1
ATOM 581 C CA . ALA A 1 87 ? 7.098 9.069 -6.707 1.00 92.50 87 ALA A CA 1
ATOM 582 C C . ALA A 1 87 ? 8.479 9.519 -7.216 1.00 92.50 87 ALA A C 1
ATOM 584 O O . ALA A 1 87 ? 9.436 9.620 -6.442 1.00 92.50 87 ALA A O 1
ATOM 585 N N . ASP A 1 88 ? 8.590 9.745 -8.516 1.00 84.94 88 ASP A N 1
ATOM 586 C CA . ASP A 1 88 ? 9.805 10.175 -9.211 1.00 84.94 88 ASP A CA 1
ATOM 587 C C . ASP A 1 88 ? 10.168 11.653 -9.003 1.00 84.94 88 ASP A C 1
ATOM 589 O O . ASP A 1 88 ? 11.179 12.105 -9.537 1.00 84.94 88 ASP A O 1
ATOM 593 N N . ASP A 1 89 ? 9.392 12.381 -8.202 1.00 80.56 89 ASP A N 1
ATOM 594 C CA . ASP A 1 89 ? 9.655 13.738 -7.716 1.00 80.56 89 ASP A CA 1
ATOM 595 C C . ASP A 1 89 ? 10.094 13.779 -6.232 1.00 80.56 89 ASP A C 1
ATOM 597 O O . ASP A 1 89 ? 10.556 14.809 -5.738 1.00 80.56 89 ASP A O 1
ATOM 601 N N . ALA A 1 90 ? 10.017 12.652 -5.513 1.00 77.81 90 ALA A N 1
ATOM 602 C CA . ALA A 1 90 ? 10.301 12.572 -4.082 1.00 77.81 90 ALA A CA 1
ATOM 603 C C . ALA A 1 90 ? 11.798 12.392 -3.751 1.00 77.81 90 ALA A C 1
ATOM 605 O O . ALA A 1 90 ? 12.366 11.325 -3.994 1.00 77.81 90 ALA A O 1
ATOM 606 N N . GLU A 1 91 ? 12.400 13.367 -3.062 1.00 73.50 91 GLU A N 1
ATOM 607 C CA . GLU A 1 91 ? 13.822 13.441 -2.658 1.00 73.50 91 GLU A CA 1
ATOM 608 C C . GLU A 1 91 ? 14.472 12.105 -2.249 1.00 73.50 91 GLU A C 1
ATOM 610 O O . GLU A 1 91 ? 14.089 11.514 -1.238 1.00 73.50 91 GLU A O 1
ATOM 615 N N . VAL A 1 92 ? 15.475 11.626 -3.000 1.00 63.69 92 VAL A N 1
ATOM 616 C CA . VAL A 1 92 ? 16.183 10.374 -2.670 1.00 63.69 92 VAL A CA 1
ATOM 617 C C . VAL A 1 92 ? 16.903 10.542 -1.326 1.00 63.69 92 VAL A C 1
ATOM 619 O O . VAL A 1 92 ? 17.746 11.430 -1.213 1.00 63.69 92 VAL A O 1
ATOM 622 N N . PRO A 1 93 ? 16.611 9.711 -0.316 1.00 67.12 93 PRO A N 1
ATOM 623 C CA . PRO A 1 93 ? 17.376 9.697 0.922 1.00 67.12 93 PRO A CA 1
ATOM 624 C C . PRO A 1 93 ? 18.799 9.213 0.655 1.00 67.12 93 PRO A C 1
ATOM 626 O O . PRO A 1 93 ? 19.063 8.590 -0.374 1.00 67.12 93 PRO A O 1
ATOM 629 N N . ASP A 1 94 ? 19.701 9.477 1.596 1.00 76.69 94 ASP A N 1
ATOM 630 C CA . ASP A 1 94 ? 21.110 9.126 1.452 1.00 76.69 94 ASP A CA 1
ATOM 631 C C . ASP A 1 94 ? 21.317 7.678 0.999 1.00 76.69 94 ASP A C 1
ATOM 633 O O . ASP A 1 94 ? 20.668 6.736 1.471 1.00 76.69 94 ASP A O 1
ATOM 637 N N . VAL A 1 95 ? 22.235 7.533 0.042 1.00 74.75 95 VAL A N 1
ATOM 638 C CA . VAL A 1 95 ? 22.517 6.270 -0.627 1.00 74.75 95 VAL A CA 1
ATOM 639 C C . VAL A 1 95 ? 23.110 5.279 0.371 1.00 74.75 95 VAL A C 1
ATOM 641 O O . VAL A 1 95 ? 24.226 5.471 0.856 1.00 74.75 95 VAL A O 1
ATOM 644 N N . ALA A 1 96 ? 22.393 4.189 0.646 1.00 73.56 96 ALA A N 1
ATOM 645 C CA . ALA A 1 96 ? 22.967 3.038 1.341 1.00 73.56 96 ALA A CA 1
ATOM 646 C C . ALA A 1 96 ? 23.808 2.210 0.352 1.00 73.56 96 ALA A C 1
ATOM 648 O O . ALA A 1 96 ? 23.428 2.047 -0.809 1.00 73.56 96 ALA A O 1
ATOM 649 N N . GLY A 1 97 ? 24.948 1.667 0.797 1.00 79.50 97 GLY A N 1
ATOM 650 C CA . GLY A 1 97 ? 25.919 0.993 -0.084 1.00 79.50 97 GLY A CA 1
ATOM 651 C C . GLY A 1 97 ? 25.371 -0.210 -0.870 1.00 79.50 97 GLY A C 1
ATOM 652 O O . GLY A 1 97 ? 25.909 -0.571 -1.915 1.00 79.50 97 GLY A O 1
ATOM 653 N N . ASP A 1 98 ? 24.278 -0.817 -0.415 1.00 90.69 98 ASP A N 1
ATOM 654 C CA . ASP A 1 98 ? 23.604 -1.952 -1.048 1.00 90.69 98 ASP A CA 1
ATOM 655 C C . ASP A 1 98 ? 22.170 -1.632 -1.512 1.00 90.69 98 ASP A C 1
ATOM 657 O O . ASP A 1 98 ? 21.395 -2.541 -1.821 1.00 90.69 98 ASP A O 1
ATOM 661 N N . GLN A 1 99 ? 21.830 -0.345 -1.638 1.00 93.88 99 GLN A N 1
ATOM 662 C CA . GLN A 1 99 ? 20.533 0.103 -2.140 1.00 93.88 99 GLN A CA 1
ATOM 663 C C . GLN A 1 99 ? 20.293 -0.348 -3.587 1.00 93.88 99 GLN A C 1
ATOM 665 O O . GLN A 1 99 ? 21.213 -0.421 -4.412 1.00 93.88 99 GLN A O 1
ATOM 670 N N . ARG A 1 100 ? 19.033 -0.643 -3.919 1.00 95.19 100 ARG A N 1
ATOM 671 C CA . ARG A 1 100 ? 18.575 -0.908 -5.290 1.00 95.19 100 ARG A CA 1
ATOM 672 C C . ARG A 1 100 ? 17.324 -0.105 -5.608 1.00 95.19 100 ARG A C 1
ATOM 674 O O . ARG A 1 100 ? 16.469 0.085 -4.750 1.00 95.19 100 ARG A O 1
ATOM 681 N N . VAL A 1 101 ? 17.197 0.309 -6.865 1.00 94.50 101 VAL A N 1
ATOM 682 C CA . VAL A 1 101 ? 16.004 1.006 -7.360 1.00 94.50 101 VAL A CA 1
ATOM 683 C C . VAL A 1 101 ? 15.311 0.167 -8.427 1.00 94.50 101 VAL A C 1
ATOM 685 O O . VAL A 1 101 ? 15.959 -0.362 -9.332 1.00 94.50 101 VAL A O 1
ATOM 688 N N . VAL A 1 102 ? 13.986 0.064 -8.346 1.00 96.12 102 VAL A N 1
ATOM 689 C CA . VAL A 1 102 ? 13.146 -0.542 -9.385 1.00 96.12 102 VAL A CA 1
ATOM 690 C C . VAL A 1 102 ? 12.142 0.491 -9.883 1.00 96.12 102 VAL A C 1
ATOM 692 O O . VAL A 1 102 ? 11.184 0.813 -9.192 1.00 96.12 102 VAL A O 1
ATOM 695 N N . ALA A 1 103 ? 12.345 1.008 -11.090 1.00 95.88 103 ALA A N 1
ATOM 696 C CA . ALA A 1 103 ? 11.449 1.971 -11.720 1.00 95.88 103 ALA A CA 1
ATOM 697 C C . ALA A 1 103 ? 10.429 1.267 -12.626 1.00 95.88 103 ALA A C 1
ATOM 699 O O . ALA A 1 103 ? 10.803 0.450 -13.471 1.00 95.88 103 ALA A O 1
ATOM 700 N N . LEU A 1 104 ? 9.149 1.611 -12.492 1.00 97.00 104 LEU A N 1
ATOM 701 C CA . LEU A 1 104 ? 8.066 1.103 -13.335 1.00 97.00 104 LEU A CA 1
ATOM 702 C C . LEU A 1 104 ? 7.508 2.233 -14.192 1.00 97.00 104 LEU A C 1
ATOM 704 O O . LEU A 1 104 ? 6.961 3.200 -13.672 1.00 97.00 104 LEU A O 1
ATOM 708 N N . LEU A 1 105 ? 7.619 2.099 -15.510 1.00 95.69 105 LEU A N 1
ATOM 709 C CA . LEU A 1 105 ? 7.250 3.156 -16.446 1.00 95.69 105 LEU A CA 1
ATOM 710 C C . LEU A 1 105 ? 6.226 2.639 -17.442 1.00 95.69 105 LEU A C 1
ATOM 712 O O . LEU A 1 105 ? 6.429 1.616 -18.103 1.00 95.69 105 LEU A O 1
ATOM 716 N N . HIS A 1 106 ? 5.125 3.369 -17.575 1.00 95.88 106 HIS A N 1
ATOM 717 C CA . HIS A 1 106 ? 4.154 3.064 -18.608 1.00 95.88 106 HIS A CA 1
ATOM 718 C C . HIS A 1 106 ? 4.770 3.303 -19.990 1.00 95.88 106 HIS A C 1
ATOM 720 O O . HIS A 1 106 ? 5.369 4.342 -20.249 1.00 95.88 106 HIS A O 1
ATOM 726 N N . SER A 1 107 ? 4.628 2.327 -20.879 1.00 95.38 107 SER A N 1
ATOM 727 C CA . SER A 1 107 ? 5.037 2.435 -22.277 1.00 95.38 107 SER A CA 1
ATOM 728 C C . SER A 1 107 ? 4.130 1.553 -23.128 1.00 95.38 107 SER A C 1
ATOM 730 O O . SER A 1 107 ? 3.753 0.465 -22.679 1.00 95.38 107 SER A O 1
ATOM 732 N N . PRO A 1 108 ? 3.799 1.945 -24.367 1.00 93.69 108 PRO A N 1
A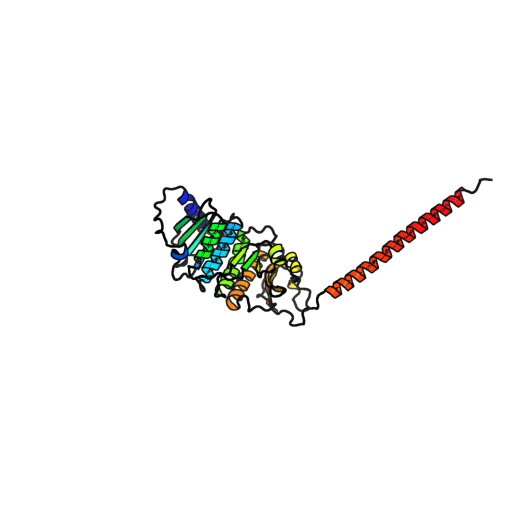TOM 733 C CA . PRO A 1 108 ? 3.164 1.020 -25.291 1.00 93.69 108 PRO A CA 1
ATOM 734 C C . PRO A 1 108 ? 4.096 -0.170 -25.573 1.00 93.69 108 PRO A C 1
ATOM 736 O O . PRO A 1 108 ? 5.317 -0.016 -25.651 1.00 93.69 108 PRO A O 1
ATOM 739 N N . GLY A 1 109 ? 3.506 -1.356 -25.734 1.00 93.69 109 GLY A N 1
ATOM 740 C CA . GLY A 1 109 ? 4.214 -2.582 -26.111 1.00 93.69 109 GLY A CA 1
ATOM 741 C C . GLY A 1 109 ? 4.611 -3.512 -24.950 1.00 93.69 109 GLY A C 1
ATOM 742 O O . GLY A 1 109 ? 4.165 -3.325 -23.812 1.00 93.69 109 GLY A O 1
ATOM 743 N N . PRO A 1 110 ? 5.394 -4.567 -25.256 1.00 94.25 110 PRO A N 1
ATOM 744 C CA . PRO A 1 110 ? 5.815 -5.569 -24.279 1.00 94.25 110 PRO A CA 1
ATOM 745 C C . PRO A 1 110 ? 6.787 -4.985 -23.249 1.00 94.25 110 PRO A C 1
ATOM 747 O O . PRO A 1 110 ? 7.421 -3.957 -23.493 1.00 94.25 110 PRO A O 1
ATOM 750 N N . VAL A 1 111 ? 6.942 -5.673 -22.111 1.00 95.81 111 VAL A N 1
ATOM 751 C CA . VAL A 1 111 ? 7.855 -5.221 -21.055 1.00 95.81 111 VAL A CA 1
ATOM 752 C C . VAL A 1 111 ? 9.305 -5.271 -21.526 1.00 95.81 111 VAL A C 1
ATOM 754 O O . VAL A 1 111 ? 9.847 -6.341 -21.799 1.00 95.81 111 VAL A O 1
ATOM 757 N N . ARG A 1 112 ? 9.953 -4.108 -21.562 1.00 94.69 112 ARG A N 1
ATOM 758 C CA . ARG A 1 112 ? 11.396 -3.951 -21.764 1.00 94.69 112 ARG A CA 1
ATOM 759 C C . ARG A 1 112 ? 12.082 -3.697 -20.432 1.00 94.69 112 ARG A C 1
ATOM 761 O O . ARG A 1 112 ? 11.502 -3.099 -19.525 1.00 94.69 112 ARG A O 1
ATOM 768 N N . ARG A 1 113 ? 13.327 -4.155 -20.329 1.00 93.44 113 ARG A N 1
ATOM 769 C CA . ARG A 1 113 ? 14.145 -4.041 -19.123 1.00 93.44 113 ARG A CA 1
ATOM 770 C C . ARG A 1 113 ? 15.417 -3.290 -19.447 1.00 93.44 113 ARG A C 1
ATOM 772 O O . ARG A 1 113 ? 16.064 -3.583 -20.448 1.00 93.44 113 ARG A O 1
ATOM 779 N N . THR A 1 114 ? 15.781 -2.356 -18.587 1.00 92.19 114 THR A N 1
ATOM 780 C CA . THR A 1 114 ? 17.033 -1.615 -18.708 1.00 92.19 114 THR A CA 1
ATOM 781 C C . THR A 1 114 ? 17.677 -1.557 -17.339 1.00 92.19 114 THR A C 1
ATOM 783 O O . THR A 1 114 ? 17.033 -1.154 -16.374 1.00 92.19 114 THR A O 1
ATOM 786 N N . VAL A 1 115 ? 18.933 -1.979 -17.254 1.00 91.50 115 VAL A N 1
ATOM 787 C CA . VAL A 1 115 ? 19.736 -1.902 -16.033 1.00 91.50 115 VAL A CA 1
ATOM 788 C C . VAL A 1 115 ? 20.759 -0.797 -16.209 1.00 91.50 115 VAL A C 1
ATOM 790 O O . VAL A 1 115 ? 21.352 -0.665 -17.278 1.00 91.50 115 VAL A O 1
ATOM 793 N N . ARG A 1 116 ? 20.949 0.012 -15.173 1.00 88.50 116 ARG A N 1
ATOM 794 C CA . ARG A 1 116 ? 21.924 1.102 -15.164 1.00 88.50 116 ARG A CA 1
ATOM 795 C C . ARG A 1 116 ? 22.307 1.480 -13.744 1.00 88.50 116 ARG A C 1
ATOM 797 O O . ARG A 1 116 ? 21.681 1.020 -12.799 1.00 88.50 116 ARG A O 1
ATOM 804 N N . THR A 1 117 ? 23.266 2.379 -13.612 1.00 88.56 117 THR A N 1
ATOM 805 C CA . THR A 1 117 ? 23.625 2.990 -12.332 1.00 88.56 117 THR A CA 1
ATOM 806 C C . THR A 1 117 ? 23.222 4.457 -12.365 1.00 88.56 117 THR A C 1
ATOM 808 O O . THR A 1 117 ? 23.509 5.144 -13.344 1.00 88.56 117 THR A O 1
ATOM 811 N N . VAL A 1 118 ? 22.541 4.935 -11.327 1.00 83.56 118 VAL A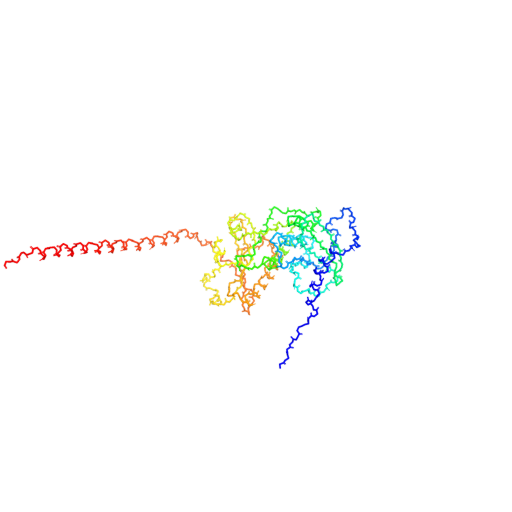 N 1
ATOM 812 C CA . VAL A 1 118 ? 22.164 6.344 -11.178 1.00 83.56 118 VAL A CA 1
ATOM 813 C C . VAL A 1 118 ? 22.688 6.838 -9.843 1.00 83.56 118 VAL A C 1
ATOM 815 O O . VAL A 1 118 ? 22.351 6.260 -8.817 1.00 83.56 118 VAL A O 1
ATOM 818 N N . ASP A 1 119 ? 23.566 7.841 -9.869 1.00 83.62 119 ASP A N 1
ATOM 819 C CA . ASP A 1 119 ? 24.236 8.371 -8.673 1.00 83.62 119 ASP A CA 1
ATOM 820 C C . ASP A 1 119 ? 24.887 7.278 -7.800 1.00 83.62 119 ASP A C 1
ATOM 822 O O . ASP A 1 119 ? 24.828 7.300 -6.576 1.00 83.62 119 ASP A O 1
ATOM 826 N N . GLY A 1 120 ? 25.491 6.273 -8.446 1.00 87.12 120 GLY A N 1
ATOM 827 C CA . GLY A 1 120 ? 26.114 5.128 -7.769 1.00 87.12 120 GLY A CA 1
ATOM 828 C C . GLY A 1 120 ? 25.147 4.008 -7.361 1.00 87.12 120 GLY A C 1
ATOM 829 O O . GLY A 1 120 ? 25.606 2.935 -6.980 1.00 87.12 120 GLY A O 1
ATOM 830 N N . VAL A 1 121 ? 23.832 4.195 -7.512 1.00 90.50 121 VAL A N 1
ATOM 831 C CA . VAL A 1 121 ? 22.808 3.199 -7.160 1.00 90.50 121 VAL A CA 1
ATOM 832 C C . VAL A 1 121 ? 22.399 2.375 -8.382 1.00 90.50 121 VAL A C 1
ATOM 834 O O . VAL A 1 121 ? 21.930 2.942 -9.375 1.00 90.50 121 VAL A O 1
ATOM 837 N N . PRO A 1 122 ? 22.517 1.035 -8.350 1.00 91.81 122 PRO A N 1
ATOM 838 C CA . PRO A 1 122 ? 21.986 0.196 -9.413 1.00 91.81 122 PRO A CA 1
ATOM 839 C C . PRO A 1 122 ? 20.460 0.314 -9.495 1.00 91.81 122 PRO A C 1
ATOM 841 O O . PRO A 1 122 ? 19.741 0.117 -8.511 1.00 91.81 122 PRO A O 1
ATOM 844 N N . ALA A 1 123 ? 19.966 0.582 -10.698 1.00 92.12 123 ALA A N 1
ATOM 845 C CA . ALA A 1 123 ? 18.565 0.786 -11.013 1.00 92.12 123 ALA A CA 1
ATOM 846 C C . ALA A 1 123 ? 18.118 -0.135 -12.156 1.00 92.12 123 ALA A C 1
ATOM 848 O O . ALA A 1 123 ? 18.740 -0.180 -13.222 1.00 92.12 123 ALA A O 1
ATOM 849 N N . LEU A 1 124 ? 16.999 -0.825 -11.947 1.00 94.56 124 LEU A N 1
ATOM 850 C CA . LEU A 1 124 ? 16.268 -1.574 -12.962 1.00 94.56 124 LEU A CA 1
ATOM 851 C C . LEU A 1 124 ? 15.037 -0.780 -13.378 1.00 94.56 124 LEU A C 1
ATOM 853 O O . LEU A 1 124 ? 14.172 -0.504 -12.555 1.00 94.56 124 LEU A O 1
ATOM 857 N N . ALA A 1 125 ? 14.916 -0.471 -14.661 1.00 95.00 125 ALA A N 1
ATOM 858 C CA . ALA A 1 125 ? 13.699 0.085 -15.228 1.00 95.00 125 ALA A CA 1
ATOM 859 C C . ALA A 1 125 ? 12.921 -0.982 -15.993 1.00 95.00 125 ALA A C 1
ATOM 861 O O . ALA A 1 125 ? 13.458 -1.625 -16.898 1.00 95.00 125 ALA A O 1
ATOM 862 N N . LEU A 1 126 ? 11.646 -1.135 -15.643 1.00 95.88 126 LEU A N 1
ATOM 863 C CA . LEU A 1 126 ? 10.668 -1.961 -16.338 1.00 95.88 126 LEU A CA 1
ATOM 864 C C . LEU A 1 126 ? 9.710 -1.037 -17.088 1.00 95.88 126 LEU A C 1
ATOM 866 O O . LEU A 1 126 ? 9.062 -0.187 -16.479 1.00 95.88 126 LEU A O 1
ATOM 870 N N . ARG A 1 127 ? 9.621 -1.193 -18.410 1.00 95.81 127 ARG A N 1
ATOM 871 C CA . ARG A 1 127 ? 8.768 -0.359 -19.267 1.00 95.81 127 ARG A CA 1
ATOM 872 C C . ARG A 1 127 ? 7.761 -1.192 -20.017 1.00 95.81 127 ARG A C 1
ATOM 874 O O . ARG A 1 127 ? 8.188 -2.083 -20.734 1.00 95.81 127 ARG A O 1
ATOM 881 N N . GLY A 1 128 ? 6.474 -0.892 -19.927 1.00 96.88 128 GLY A N 1
ATOM 882 C CA . GLY A 1 128 ? 5.460 -1.617 -20.694 1.00 96.88 128 GLY A CA 1
ATOM 883 C C . GLY A 1 128 ? 4.036 -1.230 -20.323 1.00 96.88 128 GLY A C 1
ATOM 884 O O . GLY A 1 128 ? 3.804 -0.267 -19.587 1.00 96.88 128 GLY A O 1
ATOM 885 N N . ARG A 1 129 ? 3.061 -1.988 -20.831 1.00 97.25 129 ARG A N 1
ATOM 886 C CA . ARG A 1 129 ? 1.650 -1.788 -20.472 1.00 97.25 129 ARG A CA 1
ATOM 887 C C . ARG A 1 129 ? 1.412 -2.181 -19.018 1.00 97.25 129 ARG A C 1
ATOM 889 O O . ARG A 1 129 ? 2.038 -3.103 -18.507 1.00 97.25 129 ARG A O 1
ATOM 896 N N . ALA A 1 130 ? 0.444 -1.541 -18.366 1.00 95.88 130 ALA A N 1
ATOM 897 C CA . ALA A 1 130 ? 0.152 -1.782 -16.952 1.00 95.88 130 ALA A CA 1
ATOM 898 C C . ALA A 1 130 ? -0.110 -3.263 -16.575 1.00 95.88 130 ALA A C 1
ATOM 900 O O . ALA A 1 130 ? 0.410 -3.700 -15.548 1.00 95.88 130 ALA A O 1
ATOM 901 N N . PRO A 1 131 ? -0.861 -4.070 -17.358 1.00 95.88 131 PRO A N 1
ATOM 902 C CA . PRO A 1 131 ? -1.024 -5.495 -17.056 1.00 95.88 131 PRO A CA 1
ATOM 903 C C . PRO A 1 131 ? 0.299 -6.266 -17.116 1.00 95.88 131 PRO A C 1
ATOM 905 O O . PRO A 1 131 ? 0.573 -7.085 -16.242 1.00 95.88 131 PRO A O 1
ATOM 908 N N . ASP A 1 132 ? 1.140 -5.954 -18.101 1.00 96.25 132 ASP A N 1
ATOM 909 C CA . ASP A 1 132 ? 2.421 -6.626 -18.303 1.00 96.25 132 ASP A CA 1
ATOM 910 C C . ASP A 1 132 ? 3.434 -6.201 -17.219 1.00 96.25 132 ASP A C 1
ATOM 912 O O . ASP A 1 132 ? 4.159 -7.036 -16.676 1.00 96.25 132 ASP A O 1
ATOM 916 N N . LEU A 1 133 ? 3.425 -4.921 -16.818 1.00 96.62 133 LEU A N 1
ATOM 917 C CA . LEU A 1 133 ? 4.197 -4.411 -15.679 1.00 96.62 133 LEU A CA 1
ATOM 918 C C . LEU A 1 133 ? 3.800 -5.090 -14.370 1.00 96.62 133 LEU A C 1
ATOM 920 O O . LEU A 1 133 ? 4.671 -5.399 -13.568 1.00 96.62 133 LEU A O 1
ATOM 924 N N . LEU A 1 134 ? 2.510 -5.353 -14.150 1.00 95.50 134 LEU A N 1
ATOM 925 C CA . LEU A 1 134 ? 2.047 -6.065 -12.959 1.00 95.50 134 LEU A CA 1
ATOM 926 C C . LEU A 1 134 ? 2.587 -7.503 -12.910 1.00 95.50 134 LEU A C 1
ATOM 928 O O . LEU A 1 134 ? 2.978 -7.977 -11.843 1.00 95.50 134 LEU A O 1
ATOM 932 N N . VAL A 1 135 ? 2.626 -8.195 -14.052 1.00 94.19 135 VAL A N 1
ATOM 933 C CA . VAL A 1 135 ? 3.238 -9.530 -14.151 1.00 94.19 135 VAL A CA 1
ATOM 934 C C . VAL A 1 135 ? 4.740 -9.449 -13.864 1.00 94.19 135 VAL A C 1
ATOM 936 O O . VAL A 1 135 ? 5.247 -10.212 -13.043 1.00 94.19 135 VAL A O 1
ATOM 939 N N . ALA A 1 136 ? 5.440 -8.487 -14.471 1.00 95.62 136 ALA A N 1
ATOM 940 C CA . ALA A 1 136 ? 6.873 -8.291 -14.259 1.00 95.62 136 ALA A CA 1
ATOM 941 C C . ALA A 1 136 ? 7.217 -7.905 -12.808 1.00 95.62 136 ALA A C 1
ATOM 943 O O . ALA A 1 136 ? 8.194 -8.408 -12.260 1.00 95.62 136 ALA A O 1
ATOM 944 N N . ALA A 1 137 ? 6.394 -7.068 -12.174 1.00 95.94 137 ALA A N 1
ATOM 945 C CA . ALA A 1 137 ? 6.522 -6.663 -10.778 1.00 95.94 137 ALA A CA 1
ATOM 946 C C . ALA A 1 137 ? 6.410 -7.861 -9.829 1.00 95.94 137 ALA A C 1
ATOM 948 O O . ALA A 1 137 ? 7.249 -8.032 -8.952 1.00 95.94 137 ALA A O 1
ATOM 949 N N . ARG A 1 138 ? 5.429 -8.747 -10.041 1.00 94.69 138 ARG A N 1
ATOM 950 C CA . ARG A 1 138 ? 5.287 -9.981 -9.248 1.00 94.69 138 ARG A CA 1
ATOM 951 C C . ARG A 1 138 ? 6.473 -10.926 -9.428 1.00 94.69 138 ARG A C 1
ATOM 953 O O . ARG A 1 138 ? 6.908 -11.545 -8.463 1.00 94.69 138 ARG A O 1
ATOM 960 N N . ALA A 1 139 ? 7.033 -10.993 -10.635 1.00 94.31 139 ALA A N 1
ATOM 961 C CA . ALA A 1 139 ? 8.207 -11.813 -10.927 1.00 94.31 139 ALA A CA 1
ATOM 962 C C . ALA A 1 139 ? 9.490 -11.346 -10.206 1.00 94.31 139 ALA A C 1
ATOM 964 O O . ALA A 1 139 ? 10.474 -12.087 -10.183 1.00 94.31 139 ALA A O 1
ATOM 965 N N . LEU A 1 140 ? 9.502 -10.155 -9.588 1.00 96.00 140 LEU A N 1
ATOM 966 C CA . LEU A 1 140 ? 10.622 -9.699 -8.752 1.00 96.00 140 LEU A CA 1
ATOM 967 C C . LEU A 1 140 ? 10.818 -10.570 -7.501 1.00 96.00 140 LEU A C 1
ATOM 969 O O . LEU A 1 140 ? 11.949 -10.680 -7.021 1.00 96.00 140 LEU A O 1
ATOM 973 N N . ALA A 1 141 ? 9.757 -11.238 -7.030 1.00 95.00 141 ALA A N 1
ATOM 974 C CA . ALA A 1 141 ? 9.808 -12.155 -5.891 1.00 95.00 141 ALA A CA 1
ATOM 975 C C . ALA A 1 141 ? 10.681 -13.395 -6.158 1.00 95.00 141 ALA A C 1
ATOM 977 O O . ALA A 1 141 ? 11.120 -14.052 -5.220 1.00 95.00 141 ALA A O 1
ATOM 978 N N . GLY A 1 142 ? 10.975 -13.691 -7.428 1.00 93.00 142 GLY A N 1
ATOM 979 C CA . GLY A 1 142 ? 11.743 -14.862 -7.838 1.00 93.00 142 GLY A CA 1
ATOM 980 C C . GLY A 1 142 ? 10.865 -16.044 -8.274 1.00 93.00 142 GLY A C 1
ATOM 981 O O . GLY A 1 142 ? 9.641 -15.995 -8.152 1.00 93.00 142 GLY A O 1
ATOM 982 N N . PRO A 1 143 ? 11.484 -17.096 -8.836 1.00 88.81 143 PRO A N 1
ATOM 983 C CA . PRO A 1 143 ? 10.777 -18.234 -9.429 1.00 88.81 143 PRO A CA 1
ATOM 984 C C . PRO A 1 143 ? 10.059 -19.118 -8.400 1.00 88.81 143 PRO A C 1
ATOM 986 O O . PRO A 1 143 ? 9.040 -19.721 -8.723 1.00 88.81 143 PRO A O 1
ATOM 989 N N . ASP A 1 144 ? 10.550 -19.160 -7.161 1.00 86.50 144 ASP A N 1
ATOM 990 C CA . ASP A 1 144 ? 9.992 -20.003 -6.093 1.00 86.50 144 ASP A CA 1
ATOM 991 C C . ASP A 1 144 ? 8.788 -19.361 -5.391 1.00 86.50 144 ASP A C 1
ATOM 993 O O . ASP A 1 144 ? 8.135 -19.970 -4.538 1.00 86.50 144 ASP A O 1
ATOM 997 N N . ALA A 1 145 ? 8.479 -18.115 -5.747 1.00 86.75 145 ALA A N 1
ATOM 998 C CA . ALA A 1 145 ? 7.475 -17.325 -5.074 1.00 86.75 145 ALA A CA 1
ATOM 999 C C . ALA A 1 145 ? 6.067 -17.819 -5.432 1.00 86.75 145 ALA A C 1
ATOM 1001 O O . ALA A 1 145 ? 5.584 -17.677 -6.558 1.00 86.75 145 ALA A O 1
ATOM 1002 N N . ARG A 1 146 ? 5.378 -18.399 -4.447 1.00 84.62 146 ARG A N 1
ATOM 1003 C CA . ARG A 1 146 ? 4.005 -18.878 -4.623 1.00 84.62 146 ARG A CA 1
ATOM 1004 C C . ARG A 1 146 ? 3.020 -17.754 -4.306 1.00 84.62 146 ARG A C 1
ATOM 1006 O O . ARG A 1 146 ? 3.063 -17.216 -3.195 1.00 84.62 146 ARG A O 1
ATOM 1013 N N . PRO A 1 147 ? 2.108 -17.407 -5.230 1.00 81.81 147 PRO A N 1
ATOM 1014 C CA . PRO A 1 147 ? 1.056 -16.458 -4.921 1.00 81.81 147 PRO A CA 1
ATOM 1015 C C . PRO A 1 147 ? 0.136 -17.066 -3.863 1.00 81.81 147 PRO A C 1
ATOM 1017 O O . PRO A 1 147 ? -0.341 -18.192 -4.003 1.00 81.81 147 PRO A O 1
ATOM 1020 N N . SER A 1 148 ? -0.148 -16.299 -2.823 1.00 78.19 148 SER A N 1
ATOM 1021 C CA . SER A 1 148 ? -1.258 -16.577 -1.923 1.00 78.19 148 SER A CA 1
ATOM 1022 C C . SER A 1 148 ? -2.583 -16.529 -2.700 1.00 78.19 148 SER A C 1
ATOM 1024 O O . SER A 1 148 ? -2.712 -15.864 -3.739 1.00 78.19 148 SER A O 1
ATOM 1026 N N . GLY A 1 149 ? -3.568 -17.293 -2.221 1.00 70.00 149 GLY A N 1
ATOM 1027 C CA . GLY A 1 149 ? -4.965 -17.124 -2.631 1.00 70.00 149 GLY A CA 1
ATOM 1028 C C . GLY A 1 149 ? -5.585 -15.853 -2.041 1.00 70.00 149 GLY A C 1
ATOM 1029 O O . GLY A 1 149 ? -6.574 -15.350 -2.567 1.00 70.00 149 GLY A O 1
ATOM 1030 N N . GLU A 1 150 ? -4.963 -15.315 -0.991 1.00 68.81 150 GLU A N 1
ATOM 1031 C CA . GLU A 1 150 ? -5.361 -14.099 -0.297 1.00 68.81 150 GLU A CA 1
ATOM 1032 C C . GLU A 1 150 ? -4.905 -12.861 -1.076 1.00 68.81 150 GLU A C 1
ATOM 1034 O O . GLU A 1 150 ? -3.755 -12.719 -1.499 1.00 68.81 150 GLU A O 1
ATOM 1039 N N . GLY A 1 151 ? -5.852 -11.963 -1.328 1.00 73.12 151 GLY A N 1
ATOM 1040 C CA . GLY A 1 151 ? -5.574 -10.680 -1.947 1.00 73.12 151 GLY A CA 1
ATOM 1041 C C . GLY A 1 151 ? -5.665 -9.578 -0.916 1.00 73.12 151 GLY A C 1
ATOM 1042 O O . GLY A 1 151 ? -6.630 -9.549 -0.165 1.00 73.12 151 GLY A O 1
ATOM 104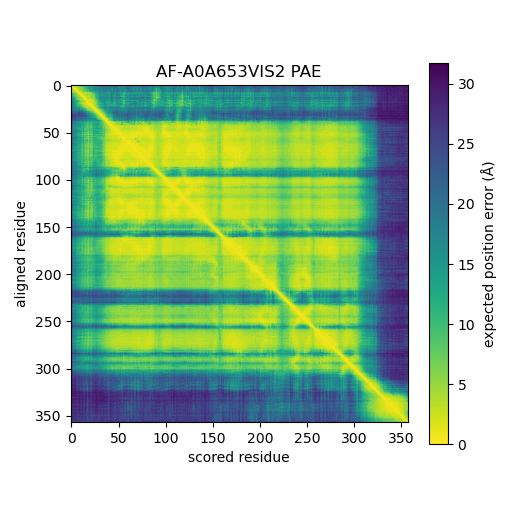3 N N . ILE A 1 152 ? -4.702 -8.660 -0.928 1.00 77.44 152 ILE A N 1
ATOM 1044 C CA . ILE A 1 152 ? -4.853 -7.381 -0.244 1.00 77.44 152 ILE A CA 1
ATOM 1045 C C . ILE A 1 152 ? -5.369 -6.394 -1.272 1.00 77.44 152 ILE A C 1
ATOM 1047 O O . ILE A 1 152 ? -4.658 -5.985 -2.195 1.00 77.44 152 ILE A O 1
ATOM 1051 N N . ALA A 1 153 ? -6.631 -6.035 -1.112 1.00 79.94 153 ALA A N 1
ATOM 1052 C CA . ALA A 1 153 ? -7.186 -4.858 -1.741 1.00 79.94 153 ALA A CA 1
ATOM 1053 C C . ALA A 1 153 ? -6.651 -3.619 -1.014 1.00 79.94 153 ALA A C 1
ATOM 1055 O O . ALA A 1 153 ? -6.857 -3.497 0.185 1.00 79.94 153 ALA A O 1
ATOM 1056 N N . VAL A 1 154 ? -5.954 -2.741 -1.728 1.00 78.31 154 VAL A N 1
ATOM 1057 C CA . VAL A 1 154 ? -5.584 -1.401 -1.272 1.00 78.31 154 VAL A CA 1
ATOM 1058 C C . VAL A 1 154 ? -6.518 -0.424 -1.963 1.00 78.31 154 VAL A C 1
ATOM 1060 O O . VAL A 1 154 ? -6.670 -0.487 -3.182 1.00 78.31 154 VAL A O 1
ATOM 1063 N N . ASP A 1 155 ? -7.142 0.470 -1.219 1.00 78.12 155 ASP A N 1
ATOM 1064 C CA . ASP A 1 155 ? -7.874 1.584 -1.816 1.00 78.12 155 ASP A CA 1
ATOM 1065 C C . ASP A 1 155 ? -7.162 2.905 -1.498 1.00 78.12 155 ASP A C 1
ATOM 1067 O O . ASP A 1 155 ? -6.755 3.098 -0.348 1.00 78.12 155 ASP A O 1
ATOM 1071 N N . PRO A 1 156 ? -6.969 3.785 -2.499 1.00 65.50 156 PRO A N 1
ATOM 1072 C CA . PRO A 1 156 ? -6.374 5.095 -2.290 1.00 65.50 156 PRO A CA 1
ATOM 1073 C C . PRO A 1 156 ? -7.294 6.141 -1.630 1.00 65.50 156 PRO A C 1
ATOM 1075 O O . PRO A 1 156 ? -6.847 7.267 -1.400 1.00 65.50 156 PRO A O 1
ATOM 1078 N N . GLY A 1 157 ? -8.551 5.790 -1.339 1.00 60.69 157 GLY A N 1
ATOM 1079 C CA . GLY A 1 157 ? -9.550 6.658 -0.722 1.00 60.69 157 GLY A CA 1
ATOM 1080 C C . GLY A 1 157 ? -10.392 7.440 -1.740 1.00 60.69 157 GLY A C 1
ATOM 1081 O O . GLY A 1 157 ? -10.014 7.649 -2.892 1.00 60.69 157 GLY A O 1
ATOM 1082 N N . THR A 1 158 ? -11.566 7.913 -1.309 1.00 53.97 158 THR A N 1
ATOM 1083 C CA . THR A 1 158 ? -12.562 8.619 -2.149 1.00 53.97 158 THR A CA 1
ATOM 1084 C C . THR A 1 158 ? -12.254 10.092 -2.410 1.00 53.97 158 THR A C 1
ATOM 1086 O O . THR A 1 158 ? -13.007 10.780 -3.099 1.00 53.97 158 THR A O 1
ATOM 1089 N N . THR A 1 159 ? -11.176 10.629 -1.848 1.00 54.78 159 THR A N 1
ATOM 1090 C CA . THR A 1 159 ? -11.121 12.065 -1.565 1.00 54.78 159 THR A CA 1
ATOM 1091 C C . THR A 1 159 ? -10.197 12.891 -2.447 1.00 54.78 159 THR A C 1
ATOM 1093 O O . THR A 1 159 ? -9.663 13.904 -2.000 1.00 54.78 159 THR A O 1
ATOM 1096 N N . GLY A 1 160 ? -9.996 12.474 -3.696 1.00 58.41 160 GLY A N 1
ATOM 1097 C CA . GLY A 1 160 ? -9.166 13.220 -4.646 1.00 58.41 160 GLY A CA 1
ATOM 1098 C C . GLY A 1 160 ? -7.672 13.209 -4.310 1.00 58.41 160 GLY A C 1
ATOM 1099 O O . GLY A 1 160 ? -6.917 14.002 -4.865 1.00 58.41 160 GLY A O 1
ATOM 1100 N N . THR A 1 161 ? -7.236 12.325 -3.408 1.00 66.62 161 THR A N 1
ATOM 1101 C CA . THR A 1 161 ? -5.815 12.043 -3.214 1.00 66.62 161 THR A CA 1
ATOM 1102 C C . THR A 1 161 ? -5.315 11.308 -4.448 1.00 66.62 161 THR A C 1
ATOM 1104 O O . THR A 1 161 ? -5.918 10.326 -4.882 1.00 66.62 161 THR A O 1
ATOM 1107 N N . ASP A 1 162 ? -4.228 11.805 -5.027 1.00 83.69 162 ASP A N 1
ATOM 1108 C CA . ASP A 1 162 ? -3.603 11.160 -6.170 1.00 83.69 162 ASP A CA 1
ATOM 1109 C C . ASP A 1 162 ? -3.240 9.690 -5.827 1.00 83.69 162 ASP A C 1
ATOM 1111 O O . ASP A 1 162 ? -2.723 9.418 -4.731 1.00 83.69 162 ASP A O 1
ATOM 1115 N N . PRO A 1 163 ? -3.521 8.719 -6.722 1.00 85.56 163 PRO A N 1
ATOM 1116 C CA . PRO A 1 163 ? -3.289 7.298 -6.469 1.00 85.56 163 PRO A CA 1
ATOM 1117 C C . PRO A 1 163 ? -1.841 6.961 -6.100 1.00 85.56 163 PRO A C 1
ATOM 1119 O O . PRO A 1 163 ? -1.626 6.017 -5.337 1.00 85.56 163 PRO A O 1
ATOM 1122 N N . VAL A 1 164 ? -0.848 7.706 -6.597 1.00 90.69 164 VAL A N 1
ATOM 1123 C CA . VAL A 1 164 ? 0.560 7.510 -6.231 1.00 90.69 164 VAL A CA 1
ATOM 1124 C C . VAL A 1 164 ? 0.763 7.858 -4.765 1.00 90.69 164 VAL A C 1
ATOM 1126 O O . VAL A 1 164 ? 1.335 7.058 -4.029 1.00 90.69 164 VAL A O 1
ATOM 1129 N N . THR A 1 165 ? 0.252 9.004 -4.309 1.00 87.75 165 THR A N 1
ATOM 1130 C CA . THR A 1 165 ? 0.363 9.427 -2.901 1.00 87.75 165 THR A CA 1
ATOM 1131 C C . THR A 1 165 ? -0.226 8.384 -1.958 1.00 87.75 165 THR A C 1
ATOM 1133 O O . THR A 1 165 ? 0.408 7.979 -0.982 1.00 87.75 165 THR A O 1
ATOM 1136 N N . ALA A 1 166 ? -1.417 7.887 -2.271 1.00 84.50 166 ALA A N 1
ATOM 1137 C CA . ALA A 1 166 ? -2.059 6.888 -1.437 1.00 84.50 166 ALA A CA 1
ATOM 1138 C C . ALA A 1 166 ? -1.343 5.526 -1.470 1.00 84.50 166 ALA A C 1
ATOM 1140 O O . ALA A 1 166 ? -1.191 4.872 -0.438 1.00 84.50 166 ALA A O 1
ATOM 1141 N N . ALA A 1 167 ? -0.822 5.112 -2.625 1.00 89.94 167 ALA A N 1
ATOM 1142 C CA . ALA A 1 167 ? -0.004 3.910 -2.714 1.00 89.94 167 ALA A CA 1
ATOM 1143 C C . ALA A 1 167 ? 1.319 4.041 -1.949 1.00 89.94 167 ALA A C 1
ATOM 1145 O O . ALA A 1 167 ? 1.763 3.074 -1.332 1.00 89.94 167 ALA A O 1
ATOM 1146 N N . ARG A 1 168 ? 1.941 5.226 -1.940 1.00 91.94 168 ARG A N 1
ATOM 1147 C CA . ARG A 1 168 ? 3.142 5.494 -1.135 1.00 91.94 168 ARG A CA 1
ATOM 1148 C C . ARG A 1 168 ? 2.853 5.307 0.347 1.00 91.94 168 ARG A C 1
ATOM 1150 O O . ARG A 1 168 ? 3.616 4.626 1.022 1.00 91.94 168 ARG A O 1
ATOM 1157 N N . ARG A 1 169 ? 1.717 5.828 0.810 1.00 88.94 169 ARG A N 1
ATOM 1158 C CA . ARG A 1 169 ? 1.222 5.642 2.179 1.00 88.94 169 ARG A CA 1
ATOM 1159 C C . ARG A 1 169 ? 0.932 4.176 2.506 1.00 88.94 169 ARG A C 1
ATOM 1161 O O . ARG A 1 169 ? 1.256 3.712 3.589 1.00 88.94 169 ARG A O 1
ATOM 1168 N N . ALA A 1 170 ? 0.373 3.418 1.564 1.00 89.75 170 ALA A N 1
ATOM 1169 C CA . ALA A 1 170 ? 0.076 1.999 1.762 1.00 89.75 170 ALA A CA 1
ATOM 1170 C C . ALA A 1 170 ? 1.319 1.088 1.736 1.00 89.75 170 ALA A C 1
ATOM 1172 O O . ALA A 1 170 ? 1.295 -0.002 2.309 1.00 89.75 170 ALA A O 1
ATOM 1173 N N . ALA A 1 171 ? 2.395 1.500 1.059 1.00 93.75 171 ALA A N 1
ATOM 1174 C CA . ALA A 1 171 ? 3.549 0.646 0.791 1.00 93.75 171 ALA A CA 1
ATOM 1175 C C . ALA A 1 171 ? 4.238 0.083 2.051 1.00 93.75 171 ALA A C 1
ATOM 1177 O O . ALA A 1 171 ? 4.479 -1.125 2.056 1.00 93.75 171 ALA A O 1
ATOM 1178 N N . PRO A 1 172 ? 4.500 0.857 3.128 1.00 93.44 172 PRO A N 1
ATOM 1179 C CA . PRO A 1 172 ? 5.085 0.317 4.358 1.00 93.44 172 PRO A CA 1
ATOM 1180 C C . PRO A 1 172 ? 4.233 -0.788 4.989 1.00 93.44 172 PRO A C 1
ATOM 1182 O O . PRO A 1 172 ? 4.759 -1.818 5.404 1.00 93.44 172 PRO A O 1
ATOM 1185 N N . VAL A 1 173 ? 2.907 -0.615 5.003 1.00 91.94 173 VAL A N 1
ATOM 1186 C CA . VAL A 1 173 ? 1.974 -1.615 5.544 1.00 91.94 173 VAL A CA 1
ATOM 1187 C C . VAL A 1 173 ? 1.977 -2.873 4.676 1.00 91.94 173 VAL A C 1
ATOM 1189 O O . VAL A 1 173 ? 2.069 -3.978 5.202 1.00 91.94 173 VAL A O 1
ATOM 1192 N N . VAL A 1 174 ? 1.937 -2.726 3.347 1.00 92.94 174 VAL A N 1
ATOM 1193 C CA . VAL A 1 174 ? 2.023 -3.858 2.407 1.00 92.94 174 VAL A CA 1
ATOM 1194 C C . VAL A 1 174 ? 3.341 -4.618 2.565 1.00 92.94 174 VAL A C 1
ATOM 1196 O O . VAL A 1 174 ? 3.328 -5.849 2.593 1.00 92.94 174 VAL A O 1
ATOM 1199 N N . ALA A 1 175 ? 4.465 -3.908 2.682 1.00 94.88 175 ALA A N 1
ATOM 1200 C CA . ALA A 1 175 ? 5.775 -4.515 2.886 1.00 94.88 175 ALA A CA 1
ATOM 1201 C C . ALA A 1 175 ? 5.818 -5.296 4.204 1.00 94.88 175 ALA A C 1
ATOM 1203 O O . ALA A 1 175 ? 6.149 -6.478 4.196 1.00 94.88 175 ALA A O 1
ATOM 1204 N N . ALA A 1 176 ? 5.401 -4.680 5.311 1.00 93.56 176 ALA A N 1
ATOM 1205 C CA . ALA A 1 176 ? 5.413 -5.320 6.621 1.00 93.56 176 ALA A CA 1
ATOM 1206 C C . ALA A 1 176 ? 4.504 -6.556 6.681 1.00 93.56 176 ALA A C 1
ATOM 1208 O O . ALA A 1 176 ? 4.904 -7.605 7.183 1.00 93.56 176 ALA A O 1
ATOM 1209 N N . LEU A 1 177 ? 3.301 -6.470 6.104 1.00 91.62 177 LEU A N 1
ATOM 1210 C CA . LEU A 1 177 ? 2.391 -7.612 6.005 1.00 91.62 177 LEU A CA 1
ATOM 1211 C C . LEU A 1 177 ? 2.983 -8.750 5.189 1.00 91.62 177 LEU A C 1
ATOM 1213 O O . LEU A 1 177 ? 2.837 -9.911 5.557 1.00 91.62 177 LEU A O 1
ATOM 1217 N N . GLN A 1 178 ? 3.656 -8.422 4.090 1.00 93.69 178 GLN A N 1
ATOM 1218 C CA . GLN A 1 178 ? 4.317 -9.416 3.271 1.00 93.69 178 GLN A CA 1
ATOM 1219 C C . GLN A 1 178 ? 5.488 -10.083 3.997 1.00 93.69 178 GLN A C 1
ATOM 1221 O O . GLN A 1 178 ? 5.676 -11.287 3.842 1.00 93.69 178 GLN A O 1
ATOM 1226 N N . GLN A 1 179 ? 6.265 -9.323 4.769 1.00 94.00 179 GLN A N 1
ATOM 1227 C CA . GLN A 1 179 ? 7.377 -9.845 5.569 1.00 94.00 179 GLN A CA 1
ATOM 1228 C C . GLN A 1 179 ? 6.886 -10.774 6.686 1.00 94.00 179 GLN A C 1
ATOM 1230 O O . GLN A 1 179 ? 7.570 -11.733 7.032 1.00 94.00 179 GLN A O 1
ATOM 1235 N N . ALA A 1 180 ? 5.677 -10.535 7.198 1.00 92.31 180 ALA A N 1
ATOM 1236 C CA . ALA A 1 180 ? 5.035 -11.380 8.198 1.00 92.31 180 ALA A CA 1
ATOM 1237 C C . ALA A 1 180 ? 4.389 -12.660 7.625 1.00 92.31 180 ALA A C 1
ATOM 1239 O O . ALA A 1 180 ? 3.876 -13.475 8.391 1.00 92.31 180 ALA A O 1
ATOM 1240 N N . THR A 1 181 ? 4.388 -12.869 6.301 1.00 89.94 181 THR A N 1
ATOM 1241 C CA . THR A 1 181 ? 3.801 -14.063 5.669 1.00 89.94 181 THR A CA 1
ATOM 1242 C C . THR A 1 181 ? 4.798 -14.819 4.797 1.00 89.94 181 THR A C 1
ATOM 1244 O O . THR A 1 181 ? 5.711 -14.265 4.194 1.00 89.94 181 THR A O 1
ATOM 1247 N N . THR A 1 182 ? 4.589 -16.128 4.681 1.00 87.81 182 THR A N 1
ATOM 1248 C CA . THR A 1 182 ? 5.418 -17.024 3.860 1.00 87.81 182 THR A CA 1
ATOM 1249 C C . THR A 1 182 ? 4.957 -17.110 2.403 1.00 87.81 182 THR A C 1
ATOM 1251 O O . THR A 1 182 ? 5.630 -17.726 1.576 1.00 87.81 182 THR A O 1
ATOM 1254 N N . ARG A 1 183 ? 3.801 -16.522 2.061 1.00 89.12 183 ARG A N 1
ATOM 1255 C CA . ARG A 1 183 ? 3.227 -16.548 0.705 1.00 89.12 183 ARG A CA 1
ATOM 1256 C C . ARG A 1 183 ? 3.159 -15.143 0.125 1.00 89.12 183 ARG A C 1
ATOM 1258 O O . ARG A 1 183 ? 2.879 -14.189 0.840 1.00 89.12 183 ARG A O 1
ATOM 1265 N N . VAL A 1 184 ? 3.340 -15.001 -1.187 1.00 89.62 184 VAL A N 1
ATOM 1266 C CA . VAL A 1 184 ? 3.270 -13.679 -1.830 1.00 89.62 184 VAL A CA 1
ATOM 1267 C C . VAL A 1 184 ? 1.829 -13.183 -1.840 1.00 89.62 184 VAL A C 1
ATOM 1269 O O . VAL A 1 184 ? 0.960 -13.795 -2.460 1.00 89.62 184 VAL A O 1
ATOM 1272 N N . LEU A 1 185 ? 1.560 -12.065 -1.183 1.00 89.31 185 LEU A N 1
ATOM 1273 C CA . LEU A 1 185 ? 0.261 -11.409 -1.128 1.00 89.31 185 LEU A CA 1
ATOM 1274 C C . LEU A 1 185 ? -0.130 -10.907 -2.516 1.00 89.31 185 LEU A C 1
ATOM 1276 O O . LEU A 1 185 ? 0.652 -10.262 -3.223 1.00 89.31 185 LEU A O 1
ATOM 1280 N N . ARG A 1 186 ? -1.369 -11.182 -2.935 1.00 88.88 186 ARG A N 1
ATOM 1281 C CA . ARG A 1 186 ? -1.892 -10.596 -4.173 1.00 88.88 186 ARG A CA 1
ATOM 1282 C C . ARG A 1 186 ? -2.361 -9.177 -3.900 1.00 88.88 186 ARG A C 1
ATOM 1284 O O . ARG A 1 186 ? -3.526 -8.949 -3.599 1.00 88.88 186 ARG A O 1
ATOM 1291 N N . VAL A 1 187 ? -1.461 -8.216 -4.054 1.00 87.12 187 VAL A N 1
ATOM 1292 C CA . VAL A 1 187 ? -1.817 -6.803 -3.912 1.00 87.12 187 VAL A CA 1
ATOM 1293 C C . VAL A 1 187 ? -2.596 -6.334 -5.143 1.00 87.12 187 VAL A C 1
ATOM 1295 O O . VAL A 1 187 ? -2.193 -6.576 -6.291 1.00 87.12 187 VAL A O 1
ATOM 1298 N N . GLY A 1 188 ? -3.734 -5.688 -4.913 1.00 84.62 188 GLY A N 1
ATOM 1299 C CA . GLY A 1 188 ? -4.564 -5.087 -5.948 1.00 84.62 188 GLY A CA 1
ATOM 1300 C C . GLY A 1 188 ? -5.115 -3.747 -5.487 1.00 84.62 188 GLY A C 1
ATOM 1301 O O . GLY A 1 188 ? -5.500 -3.614 -4.337 1.00 84.62 188 GLY A O 1
ATOM 1302 N N . LEU A 1 189 ? -5.172 -2.771 -6.392 1.00 85.19 189 LEU A N 1
ATOM 1303 C CA . LEU A 1 189 ? -5.916 -1.539 -6.147 1.00 85.19 189 LEU A CA 1
ATOM 1304 C C . LEU A 1 189 ? -7.388 -1.766 -6.493 1.00 85.19 189 LEU A C 1
ATOM 1306 O O . LEU A 1 189 ? -7.681 -2.269 -7.584 1.00 85.19 189 LEU A O 1
ATOM 1310 N N . VAL A 1 190 ? -8.288 -1.421 -5.580 1.00 85.25 190 VAL A N 1
ATOM 1311 C CA . VAL A 1 190 ? -9.743 -1.505 -5.776 1.00 85.25 190 VAL A CA 1
ATOM 1312 C C . VAL A 1 190 ? -10.403 -0.215 -5.311 1.00 85.25 190 VAL A C 1
ATOM 1314 O O . VAL A 1 190 ? -9.820 0.517 -4.526 1.00 85.25 190 VAL A O 1
ATOM 1317 N N . ALA A 1 191 ? -11.617 0.047 -5.792 1.00 83.44 191 ALA A N 1
ATOM 1318 C CA . ALA A 1 191 ? -12.426 1.148 -5.285 1.00 83.44 191 ALA A CA 1
ATOM 1319 C C . ALA A 1 191 ? -12.927 0.846 -3.854 1.00 83.44 191 ALA A C 1
ATOM 1321 O O . ALA A 1 191 ? -13.195 -0.327 -3.553 1.00 83.44 191 ALA A O 1
ATOM 1322 N N . PRO A 1 192 ? -13.163 1.870 -3.014 1.00 80.12 192 PRO A N 1
ATOM 1323 C CA . PRO A 1 192 ? -13.548 1.683 -1.614 1.00 80.12 192 PRO A CA 1
ATOM 1324 C C . PRO A 1 192 ? -14.841 0.883 -1.493 1.00 80.12 192 PRO A C 1
ATOM 1326 O O . PRO A 1 192 ? -14.874 -0.138 -0.817 1.00 80.12 192 PRO A O 1
ATOM 1329 N N . GLY A 1 193 ? -15.881 1.247 -2.252 1.00 81.44 193 GLY A N 1
ATOM 1330 C CA . GLY A 1 193 ? -17.156 0.521 -2.244 1.00 81.44 193 GLY A CA 1
ATOM 1331 C C . GLY A 1 193 ? -17.035 -0.949 -2.666 1.00 81.44 193 GLY A C 1
ATOM 1332 O O . GLY A 1 193 ? -17.791 -1.789 -2.189 1.00 81.44 193 GLY A O 1
ATOM 1333 N N . THR A 1 194 ? -16.055 -1.292 -3.513 1.00 87.62 194 THR A N 1
ATOM 1334 C CA . THR A 1 194 ? -15.775 -2.692 -3.879 1.00 87.62 194 THR A CA 1
ATOM 1335 C C . THR A 1 194 ? -15.092 -3.450 -2.746 1.00 87.62 194 THR A C 1
ATOM 1337 O O . THR A 1 194 ? -15.358 -4.636 -2.570 1.00 87.62 194 THR A O 1
ATOM 1340 N N . LEU A 1 195 ? -14.210 -2.790 -1.990 1.00 86.19 195 LEU A N 1
ATOM 1341 C CA . LEU A 1 195 ? -13.599 -3.386 -0.807 1.00 86.19 195 LEU A CA 1
ATOM 1342 C C . LEU A 1 195 ? -14.645 -3.579 0.294 1.00 86.19 195 LEU A C 1
ATOM 1344 O O . LEU A 1 195 ? -14.829 -4.697 0.761 1.00 86.19 195 LEU A O 1
ATOM 1348 N N . VAL A 1 196 ? -15.376 -2.514 0.624 1.00 85.00 196 VAL A N 1
ATOM 1349 C CA . VAL A 1 196 ? -16.411 -2.465 1.664 1.00 85.00 196 VAL A CA 1
ATOM 1350 C C . VAL A 1 196 ? -17.549 -3.448 1.389 1.00 85.00 196 VAL A C 1
ATOM 1352 O O . VAL A 1 196 ? -17.904 -4.222 2.273 1.00 85.00 196 VAL A O 1
ATOM 1355 N N . GLY A 1 197 ? -18.065 -3.507 0.158 1.00 86.06 197 GLY A N 1
ATOM 1356 C CA . GLY A 1 197 ? -19.128 -4.446 -0.230 1.00 86.06 197 GLY A CA 1
ATOM 1357 C C . GLY A 1 197 ? -18.642 -5.823 -0.702 1.00 86.06 197 GLY A C 1
ATOM 1358 O O . GLY A 1 197 ? -19.452 -6.654 -1.106 1.00 86.06 197 GLY A O 1
ATOM 1359 N N . GLY A 1 198 ? -17.327 -6.057 -0.735 1.00 87.50 198 GLY A N 1
ATOM 1360 C CA . GLY A 1 198 ? -16.736 -7.289 -1.256 1.00 87.50 198 GLY A CA 1
ATOM 1361 C C . GLY A 1 198 ? -16.692 -8.441 -0.248 1.00 87.50 198 GLY A C 1
ATOM 1362 O O . GLY A 1 198 ? -17.075 -8.313 0.900 1.00 87.50 198 GLY A O 1
ATOM 1363 N N . GLN A 1 199 ? -16.150 -9.583 -0.667 1.00 87.81 199 GLN A N 1
ATOM 1364 C CA . GLN A 1 199 ? -15.891 -10.745 0.209 1.00 87.81 199 GLN A CA 1
ATOM 1365 C C . GLN A 1 199 ? -14.390 -10.932 0.494 1.00 87.81 199 GLN A C 1
ATOM 1367 O O . GLN A 1 199 ? -13.947 -11.979 0.950 1.00 87.81 199 GLN A O 1
ATOM 1372 N N . ARG A 1 200 ? -13.566 -9.939 0.138 1.00 86.94 200 ARG A N 1
ATOM 1373 C CA . ARG A 1 200 ? -12.105 -10.021 0.239 1.00 86.94 200 ARG A CA 1
ATOM 1374 C C . ARG A 1 200 ? -11.608 -9.210 1.415 1.00 86.94 200 ARG A C 1
ATOM 1376 O O . ARG A 1 200 ? -12.025 -8.068 1.581 1.00 86.94 200 ARG A O 1
ATOM 1383 N N . SER A 1 201 ? -10.669 -9.785 2.155 1.00 88.50 201 SER A N 1
ATOM 1384 C CA . SER A 1 201 ? -9.878 -9.038 3.123 1.00 88.50 201 SER A CA 1
ATOM 1385 C C . SER A 1 201 ? -9.083 -7.931 2.420 1.00 88.50 201 SER A C 1
ATOM 1387 O O . SER A 1 201 ? -8.744 -8.041 1.237 1.00 88.50 201 SER A O 1
ATOM 1389 N N . GLY A 1 202 ? -8.789 -6.842 3.120 1.00 88.69 202 GLY A N 1
ATOM 1390 C CA . GLY A 1 202 ? -8.022 -5.754 2.525 1.00 88.69 202 GLY A CA 1
ATOM 1391 C C . GLY A 1 202 ? -7.747 -4.597 3.465 1.00 88.69 202 GLY A C 1
ATOM 1392 O O . GLY A 1 202 ? -8.140 -4.601 4.627 1.00 88.69 202 GLY A O 1
ATOM 1393 N N . VAL A 1 203 ? -7.016 -3.622 2.942 1.00 88.00 203 VAL A N 1
ATOM 1394 C CA . VAL A 1 203 ? -6.552 -2.432 3.641 1.00 88.00 203 VAL A CA 1
ATOM 1395 C C . VAL A 1 203 ? -7.099 -1.201 2.921 1.00 88.00 203 VAL A C 1
ATOM 1397 O O . VAL A 1 203 ? -6.795 -0.961 1.757 1.00 88.00 203 VAL A O 1
ATOM 1400 N N . LEU A 1 204 ? -7.885 -0.395 3.615 1.00 87.00 204 LEU A N 1
ATOM 1401 C CA . LEU A 1 204 ? -8.354 0.898 3.141 1.00 87.00 204 LEU A CA 1
ATOM 1402 C C . LEU A 1 204 ? -7.437 1.987 3.705 1.00 87.00 204 LEU A C 1
ATOM 1404 O O . LEU A 1 204 ? -7.410 2.180 4.917 1.00 87.00 204 LEU A O 1
ATOM 1408 N N . VAL A 1 205 ? -6.687 2.693 2.855 1.00 85.19 205 VAL A N 1
ATOM 1409 C CA . VAL A 1 205 ? -5.791 3.781 3.282 1.00 85.19 205 VAL A CA 1
ATOM 1410 C C . VAL A 1 205 ? -6.409 5.124 2.911 1.00 85.19 205 VAL A C 1
ATOM 1412 O O . VAL A 1 205 ? -6.851 5.324 1.788 1.00 85.19 205 VAL A O 1
ATOM 1415 N N . GLY A 1 206 ? -6.431 6.061 3.856 1.00 80.19 206 GLY A N 1
ATOM 1416 C CA . GLY A 1 206 ? -7.193 7.300 3.716 1.00 80.19 206 GLY A CA 1
ATOM 1417 C C . GLY A 1 206 ? -8.697 7.114 3.943 1.00 80.19 206 GLY A C 1
ATOM 1418 O O . GLY A 1 206 ? -9.483 7.891 3.405 1.00 80.19 206 GLY A O 1
ATOM 1419 N N . ALA A 1 207 ? -9.089 6.102 4.725 1.00 84.00 207 ALA A N 1
ATOM 1420 C CA . ALA A 1 207 ? -10.475 5.841 5.097 1.00 84.00 207 ALA A CA 1
ATOM 1421 C C . ALA A 1 207 ? -11.150 7.097 5.674 1.00 84.00 207 ALA A C 1
ATOM 1423 O O . ALA A 1 207 ? -10.556 7.836 6.461 1.00 84.00 207 ALA A O 1
ATOM 1424 N N . THR A 1 208 ? -12.405 7.325 5.296 1.00 81.88 208 THR A N 1
ATOM 1425 C CA . THR A 1 208 ? -13.245 8.410 5.815 1.00 81.88 208 THR A CA 1
ATOM 1426 C C . THR A 1 208 ? -14.233 7.900 6.867 1.00 81.88 208 THR A C 1
ATOM 1428 O O . THR A 1 208 ? -14.392 6.698 7.078 1.00 81.88 208 THR A O 1
ATOM 1431 N N . THR A 1 209 ? -14.959 8.812 7.526 1.00 81.06 209 THR A N 1
ATOM 1432 C CA . THR A 1 209 ? -16.101 8.442 8.385 1.00 81.06 209 THR A CA 1
ATOM 1433 C C . THR A 1 209 ? -17.180 7.675 7.624 1.00 81.06 209 THR A C 1
ATOM 1435 O O . THR A 1 209 ? -17.791 6.775 8.193 1.00 81.06 209 THR A O 1
ATOM 1438 N N . ALA A 1 210 ? -17.410 8.017 6.353 1.00 82.62 210 ALA A N 1
ATOM 1439 C CA . ALA A 1 210 ? -18.398 7.351 5.514 1.00 82.62 210 ALA A CA 1
ATOM 1440 C C . ALA A 1 210 ? -17.988 5.905 5.209 1.00 82.62 210 ALA A C 1
ATOM 1442 O O . ALA A 1 210 ? -18.820 5.009 5.321 1.00 82.62 210 ALA A O 1
ATOM 1443 N N . ASP A 1 211 ? -16.709 5.667 4.901 1.00 84.25 211 ASP A N 1
ATOM 1444 C CA . ASP A 1 211 ? -16.202 4.315 4.641 1.00 84.25 211 ASP A CA 1
ATOM 1445 C C . ASP A 1 211 ? -16.303 3.433 5.891 1.00 84.25 211 ASP A C 1
ATOM 1447 O O . ASP A 1 211 ? -16.742 2.287 5.822 1.00 84.25 211 ASP A O 1
ATOM 1451 N N . ALA A 1 212 ? -15.960 3.999 7.047 1.00 84.44 212 ALA A N 1
ATOM 1452 C CA . ALA A 1 212 ? -16.047 3.331 8.338 1.00 84.44 212 ALA A CA 1
ATOM 1453 C C . ALA A 1 212 ? -17.497 2.974 8.710 1.00 84.44 212 ALA A C 1
ATOM 1455 O O . ALA A 1 212 ? -17.797 1.847 9.101 1.00 84.44 212 ALA A O 1
ATOM 1456 N N . ALA A 1 213 ? -18.428 3.912 8.513 1.00 84.81 213 ALA A N 1
ATOM 1457 C CA . ALA A 1 213 ? -19.853 3.658 8.704 1.00 84.81 213 ALA A CA 1
ATOM 1458 C C . ALA A 1 213 ? -20.380 2.573 7.750 1.00 84.81 213 ALA A C 1
ATOM 1460 O O . ALA A 1 213 ? -21.194 1.747 8.157 1.00 84.81 213 ALA A O 1
ATOM 1461 N N . ALA A 1 214 ? -19.897 2.547 6.505 1.00 84.88 214 ALA A N 1
ATOM 1462 C CA . ALA A 1 214 ? -20.331 1.587 5.496 1.00 84.88 214 ALA A CA 1
ATOM 1463 C C . ALA A 1 214 ? -19.898 0.140 5.795 1.00 84.88 214 ALA A C 1
ATOM 1465 O O . ALA A 1 214 ? -20.580 -0.785 5.362 1.00 84.88 214 ALA A O 1
ATOM 1466 N N . VAL A 1 215 ? -18.821 -0.070 6.561 1.00 84.00 215 VAL A N 1
ATOM 1467 C CA . VAL A 1 215 ? -18.409 -1.405 7.046 1.00 84.00 215 VAL A CA 1
ATOM 1468 C C . VAL A 1 215 ? -18.942 -1.730 8.445 1.00 84.00 215 VAL A C 1
ATOM 1470 O O . VAL A 1 215 ? -18.442 -2.641 9.095 1.00 84.00 215 VAL A O 1
ATOM 1473 N N . GLY A 1 216 ? -19.916 -0.966 8.954 1.00 81.31 216 GLY A N 1
ATOM 1474 C CA . GLY A 1 216 ? -20.467 -1.193 10.293 1.00 81.31 216 GLY A CA 1
ATOM 1475 C C . GLY A 1 216 ? -19.471 -0.926 11.425 1.00 81.31 216 GLY A C 1
ATOM 1476 O O . GLY A 1 216 ? -19.733 -1.281 12.571 1.00 81.31 216 GLY A O 1
ATOM 1477 N N . ALA A 1 217 ? -18.361 -0.255 11.124 1.00 77.44 217 ALA A N 1
ATOM 1478 C CA . ALA A 1 217 ? -17.328 0.106 12.076 1.00 77.44 217 ALA A CA 1
ATOM 1479 C C . ALA A 1 217 ? -17.262 1.632 12.180 1.00 77.44 217 ALA A C 1
ATOM 1481 O O . ALA A 1 217 ? -16.283 2.237 11.748 1.00 77.44 217 ALA A O 1
ATOM 1482 N N . PRO A 1 218 ? -18.323 2.304 12.673 1.00 68.50 218 PRO A N 1
ATOM 1483 C CA . PRO A 1 218 ? -18.319 3.749 12.766 1.00 68.50 218 PRO A CA 1
ATOM 1484 C C . PRO A 1 218 ? -17.163 4.162 13.675 1.00 68.50 218 PRO A C 1
ATOM 1486 O O . PRO A 1 218 ? -17.261 4.072 14.891 1.00 68.50 218 PRO A O 1
ATOM 1489 N N . LEU A 1 219 ? -16.092 4.678 13.068 1.00 61.97 219 LEU A N 1
ATOM 1490 C CA . LEU A 1 219 ? -14.925 5.277 13.729 1.00 61.97 219 LEU A CA 1
ATOM 1491 C C . LEU A 1 219 ? -15.259 6.506 14.566 1.00 61.97 219 LEU A C 1
ATOM 1493 O O . LEU A 1 219 ? -14.379 7.125 15.161 1.00 61.97 219 LEU A O 1
ATOM 1497 N N . GLY A 1 220 ? -16.546 6.848 14.646 1.00 54.72 220 GLY A N 1
ATOM 1498 C CA . GLY A 1 220 ? -17.046 7.545 15.801 1.00 54.72 220 GLY A CA 1
ATOM 1499 C C . GLY A 1 220 ? -16.600 6.757 17.018 1.00 54.72 220 GLY A C 1
ATOM 1500 O O . GLY A 1 220 ? -17.175 5.721 17.339 1.00 54.72 220 GLY A O 1
ATOM 1501 N N . LEU A 1 221 ? -15.599 7.303 17.700 1.00 53.12 221 LEU A N 1
ATOM 1502 C CA . LEU A 1 221 ? -15.388 7.199 19.130 1.00 53.12 221 LEU A CA 1
ATOM 1503 C C . LEU A 1 221 ? -16.717 7.612 19.787 1.00 53.12 221 LEU A C 1
ATOM 1505 O O . LEU A 1 221 ? -16.856 8.704 20.335 1.00 53.12 221 LEU A O 1
ATOM 1509 N N . ARG A 1 222 ? -17.771 6.798 19.612 1.00 47.06 222 ARG A N 1
ATOM 1510 C CA . ARG A 1 222 ? -19.045 6.919 20.301 1.00 47.06 222 ARG A CA 1
ATOM 1511 C C . ARG A 1 222 ? -18.601 6.939 21.724 1.00 47.06 222 ARG A C 1
ATOM 1513 O O . ARG A 1 222 ? -17.950 5.977 22.097 1.00 47.06 222 ARG A O 1
ATOM 1520 N N . ALA A 1 223 ? -18.871 8.053 22.400 1.00 43.69 223 ALA A N 1
ATOM 1521 C CA . ALA A 1 223 ? -18.426 8.413 23.733 1.00 43.69 223 ALA A CA 1
ATOM 1522 C C . ALA A 1 223 ? -18.538 7.234 24.707 1.00 43.69 223 ALA A C 1
ATOM 1524 O O . ALA A 1 223 ? -19.421 7.183 25.558 1.00 43.69 223 ALA A O 1
ATOM 1525 N N . SER A 1 224 ? -17.636 6.271 24.570 1.00 45.84 224 SER A N 1
ATOM 1526 C CA . SER A 1 224 ? -17.532 5.062 25.350 1.00 45.84 224 SER A CA 1
ATOM 1527 C C . SER A 1 224 ? -16.745 5.499 26.560 1.00 45.84 224 SER A C 1
ATOM 1529 O O . SER A 1 224 ? -15.579 5.159 26.690 1.00 45.84 224 SER A O 1
ATOM 1531 N N . SER A 1 225 ? -17.364 6.420 27.308 1.00 46.88 225 SER A N 1
ATOM 1532 C CA . SER A 1 225 ? -17.152 6.875 28.684 1.00 46.88 225 SER A CA 1
ATOM 1533 C C . SER A 1 225 ? -15.722 7.003 29.233 1.00 46.88 225 SER A C 1
ATOM 1535 O O . SER A 1 225 ? -15.566 7.205 30.430 1.00 46.88 225 SER A O 1
ATOM 1537 N N . GLY A 1 226 ? -14.682 6.934 28.405 1.00 54.59 226 GLY A N 1
ATOM 1538 C CA . GLY A 1 226 ? -13.293 6.846 28.854 1.00 54.59 226 GLY A CA 1
ATOM 1539 C C . GLY A 1 226 ? -12.252 7.266 27.822 1.00 54.59 226 GLY A C 1
ATOM 1540 O O . GLY A 1 226 ? -11.067 7.251 28.136 1.00 54.59 226 GLY A O 1
ATOM 1541 N N . LEU A 1 227 ? -12.663 7.677 26.620 1.00 57.53 227 LEU A N 1
ATOM 1542 C CA . LEU A 1 227 ? -11.760 8.407 25.739 1.00 57.53 227 LEU A CA 1
ATOM 1543 C C . LEU A 1 227 ? -11.699 9.863 26.197 1.00 57.53 227 LEU A C 1
ATOM 1545 O O . LEU A 1 227 ? -12.758 10.460 26.415 1.00 57.53 227 LEU A O 1
ATOM 1549 N N . PRO A 1 228 ? -10.498 10.436 26.363 1.00 54.62 228 PRO A N 1
ATOM 1550 C CA . PRO A 1 228 ? -10.370 11.837 26.719 1.00 54.62 228 PRO A CA 1
ATOM 1551 C C . PRO A 1 228 ? -11.024 12.698 25.623 1.00 54.62 228 PRO A C 1
ATOM 1553 O O . PRO A 1 228 ? -11.068 12.313 24.453 1.00 54.62 228 PRO A O 1
ATOM 1556 N N . ASP A 1 229 ? -11.557 13.864 26.000 1.00 58.06 229 ASP A N 1
ATOM 1557 C CA . ASP A 1 229 ? -12.364 14.785 25.163 1.00 58.06 229 ASP A CA 1
ATOM 1558 C C . ASP A 1 229 ? -11.637 15.283 23.884 1.00 58.06 229 ASP A C 1
ATOM 1560 O O . ASP A 1 229 ? -12.196 16.007 23.063 1.00 58.06 229 ASP A O 1
ATOM 1564 N N . VAL A 1 230 ? -10.388 14.846 23.687 1.00 55.91 230 VAL A N 1
ATOM 1565 C CA . VAL A 1 230 ? -9.441 15.168 22.609 1.00 55.91 230 VAL A CA 1
ATOM 1566 C C . VAL A 1 230 ? -9.998 14.882 21.211 1.00 55.91 230 VAL A C 1
ATOM 1568 O O . VAL A 1 230 ? -9.578 15.519 20.254 1.00 55.91 230 VAL A O 1
ATOM 1571 N N . ALA A 1 231 ? -10.973 13.981 21.058 1.00 55.44 231 ALA A N 1
ATOM 1572 C CA . ALA A 1 231 ? -11.572 13.686 19.752 1.00 55.44 231 ALA A CA 1
ATOM 1573 C C . ALA A 1 231 ? -12.659 14.682 19.311 1.00 55.44 231 ALA A C 1
ATOM 1575 O O . ALA A 1 231 ? -13.022 14.719 18.132 1.00 55.44 231 ALA A O 1
ATOM 1576 N N . ARG A 1 232 ? -13.209 15.494 20.224 1.00 61.50 232 ARG A N 1
ATOM 1577 C CA . ARG A 1 232 ? -14.250 16.468 19.871 1.00 61.50 232 ARG A CA 1
ATOM 1578 C C . ARG A 1 232 ? -13.614 17.771 19.402 1.00 61.50 232 ARG A C 1
ATOM 1580 O O . ARG A 1 232 ? -13.614 18.770 20.109 1.00 61.50 232 ARG A O 1
ATOM 1587 N N . GLY A 1 233 ? -13.097 17.750 18.177 1.00 67.50 233 GLY A N 1
ATOM 1588 C CA . GLY A 1 233 ? -12.658 18.954 17.465 1.00 67.50 233 GLY A CA 1
ATOM 1589 C C . GLY A 1 233 ? -11.168 19.027 17.134 1.00 67.50 233 GLY A C 1
ATOM 1590 O O . GLY A 1 233 ? -10.790 19.932 16.395 1.00 67.50 233 GLY A O 1
ATOM 1591 N N . SER A 1 234 ? -10.345 18.085 17.604 1.00 75.25 234 SER A N 1
ATOM 1592 C CA . SER A 1 234 ? -8.925 18.002 17.232 1.00 75.25 234 SER A CA 1
ATOM 1593 C C . SER A 1 234 ? -8.680 16.970 16.136 1.00 75.25 234 SER A C 1
ATOM 1595 O O . SER A 1 234 ? -9.441 16.016 15.963 1.00 75.25 234 SER A O 1
ATOM 1597 N N . ALA A 1 235 ? -7.582 17.155 15.407 1.00 80.81 235 ALA A N 1
ATOM 1598 C CA . ALA A 1 235 ? -7.121 16.212 14.409 1.00 80.81 235 ALA A CA 1
ATOM 1599 C C . ALA A 1 235 ? -6.650 14.894 15.047 1.00 80.81 235 ALA A C 1
ATOM 1601 O O . ALA A 1 235 ? -5.840 14.908 15.975 1.00 80.81 235 ALA A O 1
ATOM 1602 N N . TYR A 1 236 ? -7.102 13.754 14.524 1.00 82.12 236 TYR A N 1
ATOM 1603 C CA . TYR A 1 236 ? -6.556 12.444 14.889 1.00 82.12 236 TYR A CA 1
ATOM 1604 C C . TYR A 1 236 ? -6.420 11.534 13.669 1.00 82.12 236 TYR A C 1
ATOM 1606 O O . TYR A 1 236 ? -7.041 11.761 12.635 1.00 82.12 236 TYR A O 1
ATOM 1614 N N . ALA A 1 237 ? -5.606 10.490 13.781 1.00 85.06 237 ALA A N 1
ATOM 1615 C CA . ALA A 1 237 ? -5.549 9.397 12.819 1.00 85.06 237 ALA A CA 1
ATOM 1616 C C . ALA A 1 237 ? -5.865 8.085 13.538 1.00 85.06 237 ALA A C 1
ATOM 1618 O O . ALA A 1 237 ? -5.445 7.891 14.677 1.00 85.06 237 ALA A O 1
ATOM 1619 N N . ALA A 1 238 ? -6.622 7.200 12.896 1.00 85.25 238 ALA A N 1
ATOM 1620 C CA . ALA A 1 238 ? -7.007 5.923 13.484 1.00 85.25 238 ALA A CA 1
ATOM 1621 C C . ALA A 1 238 ? -6.763 4.743 12.537 1.00 85.25 238 ALA A C 1
ATOM 1623 O O . ALA A 1 238 ? -6.906 4.829 11.315 1.00 85.25 238 ALA A O 1
ATOM 1624 N N . LEU A 1 239 ? -6.378 3.628 13.137 1.00 86.38 239 LEU A N 1
ATOM 1625 C CA . LEU A 1 239 ? -6.269 2.319 12.522 1.00 86.38 239 LEU A CA 1
ATOM 1626 C C . LEU A 1 239 ? -7.319 1.446 13.193 1.00 86.38 239 LEU A C 1
ATOM 1628 O O . LEU A 1 239 ? -7.250 1.249 14.402 1.00 86.38 239 LEU A O 1
ATOM 1632 N N . GLN A 1 240 ? -8.243 0.895 12.420 1.00 85.75 240 GLN A N 1
ATOM 1633 C CA . GLN A 1 240 ? -9.241 -0.033 12.934 1.00 85.75 240 GLN A CA 1
ATOM 1634 C C . GLN A 1 240 ? -9.215 -1.331 12.147 1.00 85.75 240 GLN A C 1
ATOM 1636 O O . GLN A 1 240 ? -9.249 -1.328 10.916 1.00 85.75 240 GLN A O 1
ATOM 1641 N N . SER A 1 241 ? -9.164 -2.438 12.881 1.00 87.69 241 SER A N 1
ATOM 1642 C CA . SER A 1 241 ? -9.433 -3.767 12.349 1.00 87.69 241 SER A CA 1
ATOM 1643 C C . SER A 1 241 ? -10.927 -4.063 12.470 1.00 87.69 241 SER A C 1
ATOM 1645 O O . SER A 1 241 ? -11.514 -3.849 13.530 1.00 87.69 241 SER A O 1
ATOM 1647 N N . VAL A 1 242 ? -11.539 -4.539 11.390 1.00 86.81 242 VAL A N 1
ATOM 1648 C CA . VAL A 1 242 ? -12.942 -4.965 11.341 1.00 86.81 242 VAL A CA 1
ATOM 1649 C C . VAL A 1 242 ? -12.973 -6.398 10.838 1.00 86.81 242 VAL A C 1
ATOM 1651 O O . VAL A 1 242 ? -12.421 -6.676 9.773 1.00 86.81 242 VAL A O 1
ATOM 1654 N N . ASP A 1 243 ? -13.613 -7.294 11.584 1.00 87.00 243 ASP A N 1
ATOM 1655 C CA . ASP A 1 243 ? -13.976 -8.623 11.095 1.00 87.00 243 ASP A CA 1
ATOM 1656 C C . ASP A 1 243 ? -15.460 -8.613 10.716 1.00 87.00 243 ASP A C 1
ATOM 1658 O O . ASP A 1 243 ? -16.319 -8.299 11.538 1.00 87.00 243 ASP A O 1
ATOM 1662 N N . ASP A 1 244 ? -15.755 -8.903 9.453 1.00 85.06 244 ASP A N 1
ATOM 1663 C CA . ASP A 1 244 ? -17.115 -8.994 8.930 1.00 85.06 244 ASP A CA 1
ATOM 1664 C C . ASP A 1 244 ? -17.301 -10.349 8.246 1.00 85.06 244 ASP A C 1
ATOM 1666 O O . ASP A 1 244 ? -16.954 -10.538 7.078 1.00 85.06 244 ASP A O 1
ATOM 1670 N N . GLY A 1 245 ? -17.788 -11.332 9.004 1.00 84.69 245 GLY A N 1
ATOM 1671 C CA . GLY A 1 245 ? -18.045 -12.676 8.489 1.00 84.69 245 GLY A CA 1
ATOM 1672 C C . GLY A 1 245 ? -16.778 -13.439 8.086 1.00 84.69 245 GLY A C 1
ATOM 1673 O O . GLY A 1 245 ? -16.794 -14.164 7.091 1.00 84.69 245 GLY A O 1
ATOM 1674 N N . GLY A 1 246 ? -15.670 -13.272 8.820 1.00 85.62 246 GLY A N 1
ATOM 1675 C CA . GLY A 1 246 ? -14.379 -13.906 8.524 1.00 85.62 246 GLY A CA 1
ATOM 1676 C C . GLY A 1 246 ? -13.544 -13.157 7.480 1.00 85.62 246 GLY A C 1
ATOM 1677 O O . GLY A 1 246 ? -12.431 -13.575 7.146 1.00 85.62 246 GLY A O 1
ATOM 1678 N N . ARG A 1 247 ? -14.059 -12.039 6.961 1.00 87.44 247 ARG A N 1
ATOM 1679 C CA . ARG A 1 247 ? -13.309 -11.076 6.156 1.00 87.44 247 ARG A CA 1
ATOM 1680 C C . ARG A 1 247 ? -12.708 -10.033 7.082 1.00 87.44 247 ARG A C 1
ATOM 1682 O O . ARG A 1 247 ? -13.440 -9.367 7.804 1.00 87.44 247 ARG A O 1
ATOM 1689 N N . ARG A 1 248 ? -11.400 -9.800 6.974 1.00 88.25 248 ARG A N 1
ATOM 1690 C CA . ARG A 1 248 ? -10.742 -8.734 7.738 1.00 88.25 248 ARG A CA 1
ATOM 1691 C C . ARG A 1 248 ? -10.500 -7.498 6.893 1.00 88.25 248 ARG A C 1
ATOM 1693 O O . ARG A 1 248 ? -9.874 -7.572 5.834 1.00 88.25 248 ARG A O 1
ATOM 1700 N N . LEU A 1 249 ? -10.964 -6.361 7.382 1.00 88.62 249 LEU A N 1
ATOM 1701 C CA . LEU A 1 249 ? -10.725 -5.054 6.796 1.00 88.62 249 LEU A CA 1
ATOM 1702 C C . LEU A 1 249 ? -9.886 -4.225 7.756 1.00 88.62 249 LEU A C 1
ATOM 1704 O O . LEU A 1 249 ? -10.217 -4.090 8.929 1.00 88.62 249 LEU A O 1
ATOM 1708 N N . LEU A 1 250 ? -8.805 -3.654 7.242 1.00 88.62 250 LEU A N 1
ATOM 1709 C CA . LEU A 1 250 ? -7.989 -2.710 7.980 1.00 88.62 250 LEU A CA 1
ATOM 1710 C C . LEU A 1 250 ? -8.254 -1.307 7.449 1.00 88.62 250 LEU A C 1
ATOM 1712 O O . LEU A 1 250 ? -7.900 -1.001 6.314 1.00 88.62 250 LEU A O 1
ATOM 1716 N N . LEU A 1 251 ? -8.871 -0.457 8.255 1.00 88.00 251 LEU A N 1
ATOM 1717 C CA . LEU A 1 251 ? -9.157 0.929 7.909 1.00 88.00 251 LEU A CA 1
ATOM 1718 C C . LEU A 1 251 ? -8.065 1.817 8.503 1.00 88.00 251 LEU A C 1
ATOM 1720 O O . LEU A 1 251 ? -7.855 1.797 9.711 1.00 88.00 251 LEU A O 1
ATOM 1724 N N . LEU A 1 252 ? -7.377 2.593 7.672 1.00 87.56 252 LEU A N 1
ATOM 1725 C CA . LEU A 1 252 ? -6.394 3.593 8.083 1.00 87.56 252 LEU A CA 1
ATOM 1726 C C . LEU A 1 252 ? -6.841 4.939 7.558 1.00 87.56 252 LEU A C 1
ATOM 1728 O O . LEU A 1 252 ? -6.966 5.105 6.348 1.00 87.56 252 LEU A O 1
ATOM 1732 N N . GLY A 1 253 ? -7.031 5.918 8.426 1.00 83.88 253 GLY A N 1
ATOM 1733 C CA . GLY A 1 253 ? -7.431 7.250 7.988 1.00 83.88 253 GLY A CA 1
ATOM 1734 C C . GLY A 1 253 ? -7.052 8.346 8.969 1.00 83.88 253 GLY A C 1
ATOM 1735 O O . GLY A 1 253 ? -6.636 8.090 10.099 1.00 83.88 253 GLY A O 1
ATOM 1736 N N . GLY A 1 254 ? -7.165 9.580 8.490 1.00 78.56 254 GLY A N 1
ATOM 1737 C CA . GLY A 1 254 ? -7.093 10.791 9.297 1.00 78.56 254 GLY A CA 1
ATOM 1738 C C . GLY A 1 254 ? -8.494 11.376 9.440 1.00 78.56 254 GLY A C 1
ATOM 1739 O O . GLY A 1 254 ? -9.163 11.635 8.441 1.00 78.56 254 GLY A O 1
ATOM 1740 N N . TRP A 1 255 ? -8.926 11.595 10.674 1.00 74.94 255 TRP A N 1
ATOM 1741 C CA . TRP A 1 255 ? -10.188 12.219 11.052 1.00 74.94 255 TRP A CA 1
ATOM 1742 C C . TRP A 1 255 ? -9.889 13.597 11.633 1.00 74.94 255 TRP A C 1
ATOM 1744 O O . TRP A 1 255 ? -9.732 13.796 12.834 1.00 74.94 255 TRP A O 1
ATOM 1754 N N . ALA A 1 256 ? -9.723 14.542 10.716 1.00 67.19 256 ALA A N 1
ATOM 1755 C CA . ALA A 1 256 ? -9.318 15.917 10.960 1.00 67.19 256 ALA A CA 1
ATOM 1756 C C . ALA A 1 256 ? -9.619 16.771 9.719 1.00 67.19 256 ALA A C 1
ATOM 1758 O O . ALA A 1 256 ? -9.744 16.207 8.623 1.00 67.19 256 ALA A O 1
ATOM 1759 N N . PRO A 1 257 ? -9.651 18.113 9.822 1.00 58.75 257 PRO A N 1
ATOM 1760 C CA . PRO A 1 257 ? -9.398 18.962 8.662 1.00 58.75 257 PRO A CA 1
ATOM 1761 C C . PRO A 1 257 ? -8.098 18.519 7.973 1.00 58.75 257 PRO A C 1
ATOM 1763 O O . PRO A 1 257 ? -7.111 18.208 8.637 1.00 58.75 257 PRO A O 1
ATOM 1766 N N . ARG A 1 258 ? -8.096 18.444 6.638 1.00 66.56 258 ARG A N 1
ATOM 1767 C CA . ARG A 1 258 ? -6.909 18.051 5.865 1.00 66.56 258 ARG A CA 1
ATOM 1768 C C . ARG A 1 258 ? -5.907 19.188 5.783 1.00 66.56 258 ARG A C 1
ATOM 1770 O O . ARG A 1 258 ? -5.844 19.902 4.786 1.00 66.56 258 ARG A O 1
ATOM 1777 N N . ASP A 1 259 ? -5.141 19.340 6.842 1.00 78.94 259 ASP A N 1
ATOM 1778 C CA . ASP A 1 259 ? -3.979 20.204 6.886 1.00 78.94 259 ASP A CA 1
ATOM 1779 C C . ASP A 1 259 ? -2.691 19.378 7.034 1.00 78.94 259 ASP A C 1
ATOM 1781 O O . ASP A 1 259 ? -2.691 18.143 7.089 1.00 78.94 259 ASP A O 1
ATOM 1785 N N . ALA A 1 260 ? -1.560 20.081 7.083 1.00 82.19 260 ALA A N 1
ATOM 1786 C CA . ALA A 1 260 ? -0.252 19.462 7.250 1.00 82.19 260 ALA A CA 1
ATOM 1787 C C . ALA A 1 260 ? -0.115 18.689 8.576 1.00 82.19 260 ALA A C 1
ATOM 1789 O O . ALA A 1 260 ? 0.774 17.847 8.702 1.00 82.19 260 ALA A O 1
ATOM 1790 N N . GLU A 1 261 ? -0.947 18.978 9.578 1.00 83.69 261 GLU A N 1
ATOM 1791 C CA . GLU A 1 261 ? -0.946 18.260 10.847 1.00 83.69 261 GLU A CA 1
ATOM 1792 C C . GLU A 1 261 ? -1.654 16.911 10.714 1.00 83.69 261 GLU A C 1
ATOM 1794 O O . GLU A 1 261 ? -1.082 15.890 11.104 1.00 83.69 261 GLU A O 1
ATOM 1799 N N . GLY A 1 262 ? -2.825 16.883 10.071 1.00 80.81 262 GLY A N 1
ATOM 1800 C CA . GLY A 1 262 ? -3.525 15.647 9.718 1.00 80.81 262 GLY A CA 1
ATOM 1801 C C . GLY A 1 262 ? -2.656 14.687 8.900 1.00 80.81 262 GLY A C 1
ATOM 1802 O O . GLY A 1 262 ? -2.608 13.491 9.194 1.00 80.81 262 GLY A O 1
ATOM 1803 N N . ASP A 1 263 ? -1.896 15.204 7.930 1.00 82.56 263 ASP A N 1
ATOM 1804 C CA . ASP A 1 263 ? -0.956 14.391 7.151 1.00 82.56 263 ASP A CA 1
ATOM 1805 C C . ASP A 1 263 ? 0.163 13.803 8.026 1.00 82.56 263 ASP A C 1
ATOM 1807 O O . ASP A 1 263 ? 0.438 12.608 7.947 1.00 82.56 263 ASP A O 1
ATOM 1811 N N . ARG A 1 264 ? 0.773 14.593 8.922 1.00 85.19 264 ARG A N 1
ATOM 1812 C CA . ARG A 1 264 ? 1.802 14.088 9.856 1.00 85.19 264 ARG A CA 1
ATOM 1813 C C . ARG A 1 264 ? 1.252 13.029 10.809 1.00 85.19 264 ARG A C 1
ATOM 1815 O O . ARG A 1 264 ? 1.959 12.080 11.142 1.00 85.19 264 ARG A O 1
ATOM 1822 N N . LEU A 1 265 ? 0.017 13.197 11.282 1.00 85.94 265 LEU A N 1
ATOM 1823 C CA . LEU A 1 265 ? -0.664 12.213 12.126 1.00 85.94 265 LEU A CA 1
ATOM 1824 C C . LEU A 1 265 ? -0.864 10.894 11.383 1.00 85.94 265 LEU A C 1
ATOM 1826 O O . LEU A 1 265 ? -0.577 9.834 11.938 1.00 85.94 265 LEU A O 1
ATOM 1830 N N . LEU A 1 266 ? -1.297 10.967 10.124 1.00 84.88 266 LEU A N 1
ATOM 1831 C CA . LEU A 1 266 ? -1.479 9.794 9.282 1.00 84.88 266 LEU A CA 1
ATOM 1832 C C . LEU A 1 266 ? -0.153 9.078 9.001 1.00 84.88 266 LEU A C 1
ATOM 1834 O O . LEU A 1 266 ? -0.109 7.861 9.132 1.00 84.88 266 LEU A O 1
ATOM 1838 N N . GLU A 1 267 ? 0.930 9.791 8.680 1.00 88.12 267 GLU A N 1
ATOM 1839 C CA . GLU A 1 267 ? 2.246 9.159 8.474 1.00 88.12 267 GLU A CA 1
ATOM 1840 C C . GLU A 1 267 ? 2.729 8.438 9.749 1.00 88.12 267 GLU A C 1
ATOM 1842 O O . GLU A 1 267 ? 3.117 7.272 9.691 1.00 88.12 267 GLU A O 1
ATOM 1847 N N . ARG A 1 268 ? 2.590 9.062 10.933 1.00 89.19 268 ARG A N 1
ATOM 1848 C CA . ARG A 1 268 ? 2.910 8.404 12.218 1.00 89.19 268 ARG A CA 1
ATOM 1849 C C . ARG A 1 268 ? 2.058 7.156 12.467 1.00 89.19 268 ARG A C 1
ATOM 1851 O O . ARG A 1 268 ? 2.564 6.146 12.960 1.00 89.19 268 ARG A O 1
ATOM 1858 N N . LEU A 1 2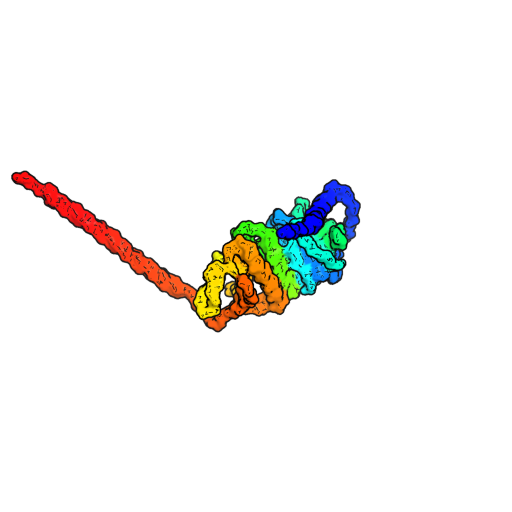69 ? 0.767 7.216 12.136 1.00 88.50 269 LEU A N 1
ATOM 1859 C CA . LEU A 1 269 ? -0.125 6.062 12.223 1.00 88.50 269 LEU A CA 1
ATOM 1860 C C . LEU A 1 269 ? 0.318 4.944 11.270 1.00 88.50 269 LEU A C 1
ATOM 1862 O O . LEU A 1 269 ? 0.320 3.783 11.671 1.00 88.50 269 LEU A O 1
ATOM 1866 N N . LEU A 1 270 ? 0.698 5.274 10.034 1.00 89.69 270 LEU A N 1
ATOM 1867 C CA . LEU A 1 270 ? 1.144 4.308 9.028 1.00 89.69 270 LEU A CA 1
ATOM 1868 C C . LEU A 1 270 ? 2.427 3.597 9.454 1.00 89.69 270 LEU A C 1
ATOM 1870 O O . LEU A 1 270 ? 2.485 2.370 9.365 1.00 89.69 270 LEU A O 1
ATOM 1874 N N . ASP A 1 271 ? 3.400 4.329 9.998 1.00 90.25 271 ASP A N 1
ATOM 1875 C CA . ASP A 1 271 ? 4.624 3.748 10.559 1.00 90.25 271 ASP A CA 1
ATOM 1876 C C . ASP A 1 271 ? 4.301 2.753 11.680 1.00 90.25 271 ASP A C 1
ATOM 1878 O O . ASP A 1 271 ? 4.806 1.624 11.710 1.00 90.25 271 ASP A O 1
ATOM 1882 N N . ARG A 1 272 ? 3.388 3.125 12.585 1.00 89.81 272 ARG A N 1
ATOM 1883 C CA . ARG A 1 272 ? 2.965 2.244 13.678 1.00 89.81 272 ARG A CA 1
ATOM 1884 C C . ARG A 1 272 ? 2.158 1.043 13.182 1.00 89.81 272 ARG A C 1
ATOM 1886 O O . ARG A 1 272 ? 2.333 -0.069 13.693 1.00 89.81 272 ARG A O 1
ATOM 1893 N N . ALA A 1 273 ? 1.294 1.238 12.191 1.00 88.56 273 ALA A N 1
ATOM 1894 C CA . ALA A 1 273 ? 0.502 0.180 11.578 1.00 88.56 273 ALA A CA 1
ATOM 1895 C C . ALA A 1 273 ? 1.390 -0.828 10.840 1.00 88.56 273 ALA A C 1
ATOM 1897 O O . ALA A 1 273 ? 1.139 -2.030 10.950 1.00 88.56 273 ALA A O 1
ATOM 1898 N N . ALA A 1 274 ? 2.433 -0.355 10.149 1.00 91.19 274 ALA A N 1
ATOM 1899 C CA . ALA A 1 274 ? 3.446 -1.179 9.502 1.00 91.19 274 ALA A CA 1
ATOM 1900 C C . ALA A 1 274 ? 4.259 -1.968 10.536 1.00 91.19 274 ALA A C 1
ATOM 1902 O O . ALA A 1 274 ? 4.334 -3.189 10.437 1.00 91.19 274 ALA A O 1
ATOM 1903 N N . TYR A 1 275 ? 4.766 -1.316 11.588 1.00 90.38 275 TYR A N 1
ATOM 1904 C CA . TYR A 1 275 ? 5.453 -2.007 12.686 1.00 90.38 275 TYR A CA 1
ATOM 1905 C C . TYR A 1 275 ? 4.597 -3.140 13.268 1.00 90.38 275 TYR A C 1
ATOM 1907 O O . TYR A 1 275 ? 5.037 -4.283 13.362 1.00 90.38 275 TYR A O 1
ATOM 1915 N N . THR A 1 276 ? 3.339 -2.837 13.592 1.00 86.69 276 THR A N 1
ATOM 1916 C CA . THR A 1 276 ? 2.414 -3.812 14.184 1.00 86.69 276 THR A CA 1
ATOM 1917 C C . THR A 1 276 ? 2.085 -4.940 13.203 1.00 86.69 276 THR A C 1
ATOM 1919 O O . THR A 1 276 ? 1.934 -6.090 13.600 1.00 86.69 276 THR A O 1
ATOM 1922 N N . ALA A 1 277 ? 1.961 -4.633 11.908 1.00 87.88 277 ALA A N 1
ATOM 1923 C CA . ALA A 1 277 ? 1.703 -5.616 10.856 1.00 87.88 277 ALA A CA 1
ATOM 1924 C C . ALA A 1 277 ? 2.869 -6.598 10.694 1.00 87.88 277 ALA A C 1
ATOM 1926 O O . ALA A 1 277 ? 2.635 -7.791 10.525 1.00 87.88 277 ALA A O 1
ATOM 1927 N N . GLY A 1 278 ? 4.105 -6.106 10.788 1.00 87.94 278 GLY A N 1
ATOM 1928 C CA . GLY A 1 278 ? 5.306 -6.933 10.695 1.00 87.94 278 GLY A CA 1
ATOM 1929 C C . GLY A 1 278 ? 5.488 -7.875 11.887 1.00 87.94 278 GLY A C 1
ATOM 1930 O O . GLY A 1 278 ? 6.008 -8.973 11.719 1.00 87.94 278 GLY A O 1
ATOM 1931 N N . THR A 1 279 ? 5.049 -7.477 13.086 1.00 86.94 279 THR A N 1
ATOM 1932 C CA . THR A 1 279 ? 5.224 -8.283 14.307 1.00 86.94 279 THR A CA 1
ATOM 1933 C C . THR A 1 279 ? 4.104 -9.292 14.542 1.00 86.94 279 THR A C 1
ATOM 1935 O O . THR A 1 279 ? 4.375 -10.405 14.983 1.00 86.94 279 THR A O 1
ATOM 1938 N N . THR A 1 280 ? 2.854 -8.917 14.265 1.00 85.44 280 THR A N 1
ATOM 1939 C CA . THR A 1 280 ? 1.670 -9.748 14.568 1.00 85.44 280 THR A CA 1
ATOM 1940 C C . THR A 1 280 ? 1.088 -10.455 13.343 1.00 85.44 280 THR A C 1
ATOM 1942 O O . THR A 1 280 ? 0.285 -11.378 13.481 1.00 85.44 280 THR A O 1
ATOM 1945 N N . GLY A 1 281 ? 1.496 -10.051 12.136 1.00 84.12 281 GLY A N 1
ATOM 1946 C CA . GLY A 1 281 ? 0.898 -10.523 10.893 1.00 84.12 281 GLY A CA 1
ATOM 1947 C C . GLY A 1 281 ? -0.561 -10.089 10.733 1.00 84.12 281 GLY A C 1
ATOM 1948 O O . GLY A 1 281 ? -1.059 -9.198 11.421 1.00 84.12 281 GLY A O 1
ATOM 1949 N N . TRP A 1 282 ? -1.254 -10.719 9.784 1.00 74.50 282 TRP A N 1
ATOM 1950 C CA . TRP A 1 282 ? -2.672 -10.446 9.525 1.00 74.50 282 TRP A CA 1
ATOM 1951 C C . TRP A 1 282 ? -3.586 -11.061 10.600 1.00 74.50 282 TRP A C 1
ATOM 1953 O O . TRP A 1 282 ? -4.637 -10.500 10.903 1.00 74.50 282 TRP A O 1
ATOM 1963 N N . ASP A 1 283 ? -3.180 -12.201 11.177 1.00 74.00 283 ASP A N 1
ATOM 1964 C CA . ASP A 1 283 ? -3.958 -13.025 12.121 1.00 74.00 283 ASP A CA 1
ATOM 1965 C C . ASP A 1 283 ? -3.825 -12.645 13.589 1.00 74.00 283 ASP A C 1
ATOM 1967 O O . ASP A 1 283 ? -4.722 -12.944 14.371 1.00 74.00 283 ASP A O 1
ATOM 1971 N N . GLY A 1 284 ? -2.749 -11.961 13.973 1.00 68.00 284 GLY A N 1
ATOM 1972 C CA . GLY A 1 284 ? -2.513 -11.603 15.369 1.00 68.00 284 GLY A CA 1
ATOM 1973 C C . GLY A 1 284 ? -3.341 -10.424 15.880 1.00 68.00 284 GLY A C 1
ATOM 1974 O O . GLY A 1 284 ? -3.136 -10.012 17.017 1.00 68.00 284 GLY A O 1
ATOM 1975 N N . ARG A 1 285 ? -4.247 -9.858 15.072 1.00 62.84 285 ARG A N 1
ATOM 1976 C CA . ARG A 1 285 ? -5.054 -8.700 15.468 1.00 62.84 285 ARG A CA 1
ATOM 1977 C C . ARG A 1 285 ? -6.452 -9.130 15.881 1.00 62.84 285 ARG A C 1
ATOM 1979 O O . ARG A 1 285 ? -7.249 -9.547 15.043 1.00 62.84 285 ARG A O 1
ATOM 1986 N N . GLY A 1 286 ? -6.752 -8.960 17.166 1.00 62.66 286 GLY A N 1
ATOM 1987 C CA . GLY A 1 286 ? -8.134 -8.809 17.612 1.00 62.66 286 GLY A CA 1
ATOM 1988 C C . GLY A 1 286 ? -8.758 -7.529 17.041 1.00 62.66 286 GLY A C 1
ATOM 1989 O O . GLY A 1 286 ? -8.164 -6.839 16.207 1.00 62.66 286 GLY A O 1
ATOM 1990 N N . GLU A 1 287 ? -9.951 -7.181 17.511 1.00 65.44 287 GLU A N 1
ATOM 1991 C CA . GLU A 1 287 ? -10.648 -5.922 17.204 1.00 65.44 287 GLU A CA 1
ATOM 1992 C C . GLU A 1 287 ? -9.944 -4.702 17.848 1.00 65.44 287 GLU A C 1
ATOM 1994 O O . GLU A 1 287 ? -10.534 -3.895 18.557 1.00 65.44 287 GLU A O 1
ATOM 1999 N N . GLU A 1 288 ? -8.635 -4.567 17.666 1.00 72.00 288 GLU A N 1
ATOM 2000 C CA . GLU A 1 288 ? -7.864 -3.463 18.221 1.00 72.00 288 GLU A CA 1
ATOM 2001 C C . GLU A 1 288 ? -8.020 -2.213 17.353 1.00 72.00 288 GLU A C 1
ATOM 2003 O O . GLU A 1 288 ? -7.940 -2.257 16.118 1.00 72.00 288 GLU A O 1
ATOM 2008 N N . SER A 1 289 ? -8.223 -1.083 18.027 1.00 77.00 289 SER A N 1
ATOM 2009 C CA . SER A 1 289 ? -8.185 0.239 17.419 1.00 77.00 289 SER A CA 1
ATOM 2010 C C . SER A 1 289 ? -6.957 0.974 17.937 1.00 77.00 289 SER A C 1
ATOM 2012 O O . SER A 1 289 ? -6.702 1.017 19.138 1.00 77.00 289 SER A O 1
ATOM 2014 N N . LEU A 1 290 ? -6.163 1.541 17.040 1.00 82.12 290 LEU A N 1
ATOM 2015 C CA . LEU A 1 290 ? -5.024 2.378 17.397 1.00 82.12 290 LEU A CA 1
ATOM 2016 C C . LEU A 1 290 ? -5.349 3.807 16.985 1.00 82.12 290 LEU A C 1
ATOM 2018 O O . LEU A 1 290 ? -5.648 4.061 15.821 1.00 82.12 290 LEU A O 1
ATOM 2022 N N . VAL A 1 291 ? -5.255 4.735 17.931 1.00 83.75 291 VAL A N 1
ATOM 2023 C CA . VAL A 1 291 ? -5.526 6.156 17.706 1.00 83.75 291 VAL A CA 1
ATOM 2024 C C . VAL A 1 291 ? -4.256 6.959 17.962 1.00 83.75 291 VAL A C 1
ATOM 2026 O O . VAL A 1 291 ? -3.552 6.741 18.946 1.00 83.75 291 VAL A O 1
ATOM 2029 N N . VAL A 1 292 ? -3.955 7.890 17.061 1.00 83.69 292 VAL A N 1
ATOM 2030 C CA . VAL A 1 292 ? -2.827 8.819 17.160 1.00 83.69 292 VAL A CA 1
ATOM 2031 C C . VAL A 1 292 ? -3.367 10.244 17.161 1.00 83.69 292 VAL A C 1
ATOM 2033 O O . VAL A 1 292 ? -4.057 10.655 16.227 1.00 83.69 292 VAL A O 1
ATOM 2036 N N . THR A 1 293 ? -3.024 11.001 18.199 1.00 84.25 293 THR A N 1
ATOM 2037 C CA . THR A 1 293 ? -3.377 12.414 18.398 1.00 84.25 293 THR A CA 1
ATOM 2038 C C . THR A 1 293 ? -2.130 13.303 18.322 1.00 84.25 293 THR A C 1
ATOM 2040 O O . THR A 1 293 ? -0.976 12.847 18.258 1.00 84.25 293 THR A O 1
ATOM 2043 N N . ALA A 1 294 ? -2.341 14.615 18.234 1.00 82.00 294 ALA A N 1
ATOM 2044 C CA . ALA A 1 294 ? -1.255 15.584 18.264 1.00 82.00 294 ALA A CA 1
ATOM 2045 C C . ALA A 1 294 ? -0.606 15.614 19.657 1.00 82.00 294 ALA A C 1
ATOM 2047 O O . ALA A 1 294 ? -1.286 15.818 20.655 1.00 82.00 294 ALA A O 1
ATOM 2048 N N . GLY A 1 295 ? 0.715 15.425 19.722 1.00 78.00 295 GLY A N 1
ATOM 2049 C CA . GLY A 1 295 ? 1.481 15.584 20.965 1.00 78.00 295 GLY A CA 1
ATOM 2050 C C . GLY A 1 295 ? 1.440 14.422 21.965 1.00 78.00 295 GLY A C 1
ATOM 2051 O O . GLY A 1 295 ? 2.108 14.525 22.988 1.00 78.00 295 GLY A O 1
ATOM 2052 N N . GLU A 1 296 ? 0.737 13.325 21.677 1.00 80.38 296 GLU A N 1
ATOM 2053 C CA . GLU A 1 296 ? 0.662 12.155 22.564 1.00 80.38 296 GLU A CA 1
ATOM 2054 C C . GLU A 1 296 ? 1.213 10.888 21.894 1.00 80.38 296 GLU A C 1
ATOM 2056 O O . GLU A 1 296 ? 1.318 10.798 20.662 1.00 80.38 296 GLU A O 1
AT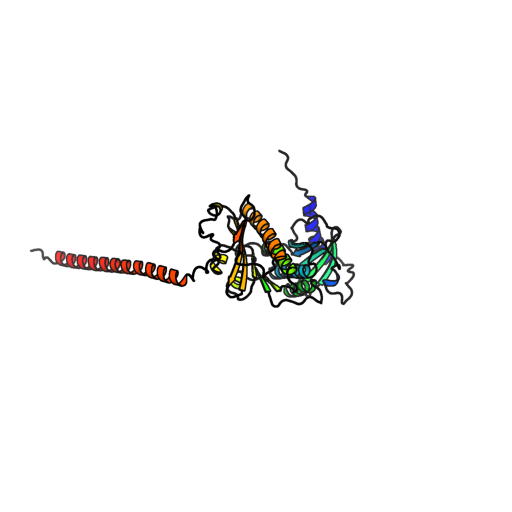OM 2061 N N . ASP A 1 297 ? 1.574 9.908 22.726 1.00 81.31 297 ASP A N 1
ATOM 2062 C CA . ASP A 1 297 ? 1.938 8.570 22.269 1.00 81.31 297 ASP A CA 1
ATOM 2063 C C . ASP A 1 297 ? 0.710 7.844 21.688 1.00 81.31 297 ASP A C 1
ATOM 2065 O O . ASP A 1 297 ? -0.410 8.046 22.165 1.00 81.31 297 ASP A O 1
ATOM 2069 N N . PRO A 1 298 ? 0.887 6.979 20.670 1.00 80.62 298 PRO A N 1
ATOM 2070 C CA . PRO A 1 298 ? -0.208 6.207 20.094 1.00 80.62 298 PRO A CA 1
ATOM 2071 C C . PRO A 1 298 ? -0.959 5.404 21.161 1.00 80.62 298 PRO A C 1
ATOM 2073 O O . PRO A 1 298 ? -0.380 4.542 21.827 1.00 80.62 298 PRO A O 1
ATOM 2076 N N . LEU A 1 299 ? -2.260 5.650 21.284 1.00 81.06 299 LEU A N 1
ATOM 2077 C CA . LEU A 1 299 ? -3.119 4.959 22.232 1.00 81.06 299 LEU A CA 1
ATOM 2078 C C . LEU A 1 299 ? -3.687 3.701 21.573 1.00 81.06 299 LEU A C 1
ATOM 2080 O O . LEU A 1 299 ? -4.401 3.777 20.570 1.00 81.06 299 LEU A O 1
ATOM 2084 N N . VAL A 1 300 ? -3.375 2.536 22.143 1.00 78.38 300 VAL A N 1
ATOM 2085 C CA . VAL A 1 300 ? -4.026 1.274 21.774 1.00 78.38 300 VAL A CA 1
ATOM 2086 C C . VAL A 1 300 ? -5.311 1.160 22.581 1.00 78.38 300 VAL A C 1
ATOM 2088 O O . VAL A 1 300 ? -5.288 1.059 23.807 1.00 78.38 300 VAL A O 1
ATOM 2091 N N . LEU A 1 301 ? -6.435 1.181 21.883 1.00 74.06 301 LEU A N 1
ATOM 2092 C CA . LEU A 1 301 ? -7.748 0.912 22.432 1.00 74.06 301 LEU A CA 1
ATOM 2093 C C . LEU A 1 301 ? -8.049 -0.561 22.185 1.00 74.06 301 LEU A C 1
ATOM 2095 O O . LEU A 1 301 ? -8.281 -0.986 21.051 1.00 74.06 301 LEU A O 1
ATOM 2099 N N . ALA A 1 302 ? -8.036 -1.345 23.260 1.00 69.62 302 ALA A N 1
ATOM 2100 C CA . ALA A 1 302 ? -8.600 -2.682 23.211 1.00 69.62 302 ALA A CA 1
ATOM 2101 C C . ALA A 1 302 ? -10.090 -2.565 22.865 1.00 69.62 302 ALA A C 1
ATOM 2103 O O . ALA A 1 302 ? -10.790 -1.721 23.438 1.00 69.62 302 ALA A O 1
ATOM 2104 N N . ALA A 1 303 ? -10.581 -3.406 21.949 1.00 64.19 303 ALA A N 1
ATOM 2105 C CA . ALA A 1 303 ? -12.019 -3.541 21.770 1.00 64.19 303 ALA A CA 1
ATOM 2106 C C . ALA A 1 303 ? -12.671 -3.838 23.123 1.00 64.19 303 ALA A C 1
ATOM 2108 O O . ALA A 1 303 ? -12.117 -4.608 23.920 1.00 64.19 303 ALA A O 1
ATOM 2109 N N . PRO A 1 304 ? -13.847 -3.253 23.399 1.00 58.75 304 PRO A N 1
ATOM 2110 C CA . PRO A 1 304 ? -14.621 -3.670 24.547 1.00 58.75 304 PRO A CA 1
ATOM 2111 C C . PRO A 1 304 ? -14.890 -5.170 24.397 1.00 58.75 304 PRO A C 1
ATOM 2113 O O . PRO A 1 304 ? -15.627 -5.588 23.515 1.00 58.75 304 PRO A O 1
ATOM 2116 N N . THR A 1 305 ? -14.321 -5.986 25.281 1.00 54.88 305 THR A N 1
ATOM 2117 C CA . THR A 1 305 ? -14.510 -7.449 25.347 1.00 54.88 305 THR A CA 1
ATOM 2118 C C . THR A 1 305 ? -15.927 -7.856 25.779 1.00 54.88 305 THR A C 1
ATOM 2120 O O . THR A 1 305 ? -16.166 -8.986 26.203 1.00 54.88 305 THR A O 1
ATOM 2123 N N . GLY A 1 306 ? -16.890 -6.938 25.681 1.00 58.12 306 GLY A N 1
ATOM 2124 C CA . GLY A 1 306 ? -18.300 -7.221 25.894 1.00 58.12 306 GLY A CA 1
ATOM 2125 C C . GLY A 1 306 ? -18.907 -7.892 24.662 1.00 58.12 306 GLY A C 1
ATOM 2126 O O . GLY A 1 306 ? -18.420 -7.670 23.555 1.00 58.12 306 GLY A O 1
ATOM 2127 N N . PRO A 1 307 ? -19.973 -8.700 24.827 1.00 52.59 307 PRO A N 1
ATOM 2128 C CA . PRO A 1 307 ? -20.702 -9.255 23.693 1.00 52.59 307 PRO A CA 1
ATOM 2129 C C . PRO A 1 307 ? -21.042 -8.106 22.751 1.00 52.59 307 PRO A C 1
ATOM 2131 O O . PRO A 1 307 ? -21.660 -7.133 23.197 1.00 52.59 307 PRO A O 1
ATOM 2134 N N . ALA A 1 308 ? -20.563 -8.210 21.502 1.00 51.91 308 ALA A N 1
ATOM 2135 C CA . ALA A 1 308 ? -20.800 -7.256 20.428 1.00 51.91 308 ALA A CA 1
ATOM 2136 C C . ALA A 1 308 ? -22.213 -6.713 20.595 1.00 51.91 308 ALA A C 1
ATOM 2138 O O . ALA A 1 308 ? -23.163 -7.504 20.606 1.00 51.91 308 ALA A O 1
ATOM 2139 N N . ALA A 1 309 ? -22.320 -5.409 20.880 1.00 52.66 309 ALA A N 1
ATOM 2140 C CA . ALA A 1 309 ? -23.592 -4.768 21.175 1.00 52.66 309 ALA A CA 1
ATOM 2141 C C . ALA A 1 309 ? -24.598 -5.283 20.149 1.00 52.66 309 ALA A C 1
ATOM 2143 O O . ALA A 1 309 ? -24.354 -5.140 18.950 1.00 52.66 309 ALA A O 1
ATOM 2144 N N . ALA A 1 310 ? -25.618 -6.001 20.636 1.00 48.28 310 ALA A N 1
ATOM 2145 C CA . ALA A 1 310 ? -26.496 -6.810 19.802 1.00 48.28 310 ALA A CA 1
ATOM 2146 C C . ALA A 1 310 ? -26.896 -6.023 18.543 1.00 48.28 310 ALA A C 1
ATOM 2148 O O . ALA A 1 310 ? -27.124 -4.812 18.672 1.00 48.28 310 ALA A O 1
ATOM 2149 N N . PRO A 1 311 ? -26.960 -6.674 17.360 1.00 47.00 311 PRO A N 1
ATOM 2150 C CA . PRO A 1 311 ? -27.224 -6.010 16.092 1.00 47.00 311 PRO A CA 1
ATOM 2151 C C . PRO A 1 311 ? -28.308 -4.955 16.287 1.00 47.00 311 PRO A C 1
ATOM 2153 O O . PRO A 1 311 ? -29.389 -5.262 16.796 1.00 47.00 311 PRO A O 1
ATOM 2156 N N . GLN A 1 312 ? -28.013 -3.701 15.933 1.00 46.22 312 GLN A N 1
ATOM 2157 C CA . GLN A 1 312 ? -28.920 -2.565 16.136 1.00 46.22 312 GLN A CA 1
ATOM 2158 C C . GLN A 1 312 ? -30.242 -2.690 15.353 1.00 46.22 312 GLN A C 1
ATOM 2160 O O . GLN A 1 312 ? -31.016 -1.739 15.325 1.00 46.22 312 GLN A O 1
ATOM 2165 N N . GLU A 1 313 ? -30.534 -3.847 14.760 1.00 52.62 313 GLU A N 1
ATOM 2166 C CA . GLU A 1 313 ? -31.805 -4.203 14.140 1.00 52.62 313 GLU A CA 1
ATOM 2167 C C . GLU A 1 313 ? -32.982 -3.906 15.087 1.00 52.62 313 GLU A C 1
ATOM 2169 O O . GLU A 1 313 ? -33.939 -3.250 14.685 1.00 52.62 313 GLU A O 1
ATOM 2174 N N . LYS A 1 314 ? -32.841 -4.190 16.394 1.00 49.78 314 LYS A N 1
ATOM 2175 C CA . LYS A 1 314 ? -33.876 -3.828 17.383 1.00 49.78 314 LYS A CA 1
ATOM 2176 C C . LYS A 1 314 ? -33.969 -2.332 17.689 1.00 49.78 314 LYS A C 1
ATOM 2178 O O . LYS A 1 314 ? -35.046 -1.849 18.014 1.00 49.78 314 LYS A O 1
ATOM 2183 N N . SER A 1 315 ? -32.877 -1.572 17.580 1.00 52.50 315 SER A N 1
ATOM 2184 C CA . SER A 1 315 ? -32.920 -0.112 17.779 1.00 52.50 315 SER A CA 1
ATOM 2185 C C . SER A 1 315 ? -33.409 0.635 16.536 1.00 52.50 315 SER A C 1
ATOM 2187 O O . SER A 1 315 ? -33.948 1.734 16.672 1.00 52.50 315 SER A O 1
ATOM 2189 N N . GLN A 1 316 ? -33.258 0.060 15.337 1.00 54.28 316 GLN A N 1
ATOM 2190 C CA . GLN A 1 316 ? -33.872 0.589 14.119 1.00 54.28 316 GLN A CA 1
ATOM 2191 C C . GLN A 1 316 ? -35.378 0.323 14.081 1.00 54.28 316 GLN A C 1
ATOM 2193 O O . GLN A 1 316 ? -36.101 1.246 13.721 1.00 54.28 316 GLN A O 1
ATOM 2198 N N . GLU A 1 317 ? -35.861 -0.839 14.537 1.00 55.81 317 GLU A N 1
ATOM 2199 C CA . GLU A 1 317 ? -37.302 -1.055 14.758 1.00 55.81 317 GLU A CA 1
ATOM 2200 C C . GLU A 1 317 ? -37.868 -0.057 15.776 1.00 55.81 317 GLU A C 1
ATOM 2202 O O . GLU A 1 317 ? -38.849 0.619 15.482 1.00 55.81 317 GLU A O 1
ATOM 2207 N N . GLN A 1 318 ? -37.188 0.159 16.909 1.00 56.31 318 GLN A N 1
ATOM 2208 C CA . GLN A 1 318 ? -37.643 1.127 17.916 1.00 56.31 318 GLN A CA 1
ATOM 2209 C C . GLN A 1 318 ? -37.608 2.585 17.420 1.00 56.31 318 GLN A C 1
ATOM 2211 O O . GLN A 1 318 ? -38.482 3.380 17.755 1.00 56.31 318 GLN A O 1
ATOM 2216 N N . SER A 1 319 ? -36.629 2.952 16.584 1.00 55.25 319 SER A N 1
ATOM 2217 C CA . SER A 1 319 ? -36.553 4.299 15.990 1.00 55.25 319 SER A CA 1
ATOM 2218 C C . SER A 1 319 ? -37.518 4.485 14.807 1.00 55.25 319 SER A C 1
ATOM 2220 O O . SER A 1 319 ? -37.951 5.610 14.538 1.00 55.25 319 SER A O 1
ATOM 2222 N N . GLN A 1 320 ? -37.879 3.406 14.098 1.00 57.16 320 GLN A N 1
ATOM 2223 C CA . GLN A 1 320 ? -38.920 3.414 13.064 1.00 57.16 320 GLN A CA 1
ATOM 2224 C C . GLN A 1 320 ? -40.326 3.461 13.671 1.00 57.16 320 GLN A C 1
ATOM 2226 O O . GLN A 1 320 ? -41.149 4.227 13.168 1.00 57.16 320 GLN A O 1
ATOM 2231 N N . GLU A 1 321 ? -40.587 2.763 14.782 1.00 58.16 321 GLU A N 1
ATOM 2232 C CA . GLU A 1 321 ? -41.829 2.920 15.556 1.00 58.16 321 GLU A CA 1
ATOM 2233 C C . GLU A 1 321 ? -41.982 4.362 16.055 1.00 58.16 321 GLU A C 1
ATOM 2235 O O . GLU A 1 321 ? -43.021 4.991 15.841 1.00 58.16 321 GLU A O 1
ATOM 2240 N N . GLN A 1 322 ? -40.914 4.953 16.599 1.00 57.91 322 GLN A N 1
ATOM 2241 C CA . GLN A 1 322 ? -40.963 6.327 17.107 1.00 57.91 322 GLN A CA 1
ATOM 2242 C C . GLN A 1 322 ? -41.104 7.384 15.990 1.00 57.91 322 GLN A C 1
ATOM 2244 O O . GLN A 1 322 ? -41.653 8.465 16.208 1.00 57.91 322 GLN A O 1
ATOM 2249 N N . SER A 1 323 ? -40.670 7.072 14.764 1.00 56.66 323 SER A N 1
ATOM 2250 C CA . SER A 1 323 ? -40.884 7.934 13.591 1.00 56.66 323 SER A CA 1
ATOM 2251 C C . SER A 1 323 ? -42.280 7.767 12.971 1.00 56.66 323 SER A C 1
ATOM 2253 O O . SER A 1 323 ? -42.794 8.711 12.363 1.00 56.66 323 SER A O 1
ATOM 2255 N N . GLN A 1 324 ? -42.932 6.609 13.139 1.00 55.34 324 GLN A N 1
ATOM 2256 C CA . GLN A 1 324 ? -44.314 6.407 12.696 1.00 55.34 324 GLN A CA 1
ATOM 2257 C C . GLN A 1 324 ? -45.325 7.154 13.575 1.00 55.34 324 GLN A C 1
ATOM 2259 O O . GLN A 1 324 ? -46.269 7.736 13.025 1.00 55.34 324 GLN A O 1
ATOM 2264 N N . GLU A 1 325 ? -45.092 7.259 14.889 1.00 56.25 325 GLU A N 1
ATOM 2265 C CA . GLU A 1 325 ? -45.964 8.027 15.797 1.00 56.25 325 GLU A CA 1
ATOM 2266 C C . GLU A 1 325 ? -46.046 9.523 15.429 1.00 56.25 325 GLU A C 1
ATOM 2268 O O . GLU A 1 325 ? -47.110 10.140 15.535 1.00 56.25 325 GLU A O 1
ATOM 2273 N N . GLY A 1 326 ? -44.973 10.109 14.880 1.00 53.34 326 GLY A N 1
ATOM 2274 C CA . GLY A 1 326 ? -44.966 11.508 14.429 1.00 53.34 326 GLY A CA 1
ATOM 2275 C C . GLY A 1 326 ? -45.784 11.781 13.155 1.00 53.34 326 GLY A C 1
ATOM 2276 O O . GLY A 1 326 ? -46.196 12.918 12.903 1.00 53.34 326 GLY A O 1
ATOM 2277 N N . SER A 1 327 ? -46.047 10.756 12.338 1.00 57.31 327 SER A N 1
ATOM 2278 C CA . SER A 1 327 ? -46.781 10.908 11.073 1.00 57.31 327 SER A CA 1
ATOM 2279 C C . SER A 1 327 ? -48.302 10.852 11.253 1.00 57.31 327 SER A C 1
ATOM 2281 O O . SER A 1 327 ? -49.026 11.571 10.559 1.00 57.31 327 SER A O 1
ATOM 2283 N N . ALA A 1 328 ? -48.788 10.091 12.242 1.00 60.41 328 ALA A N 1
ATOM 2284 C CA . ALA A 1 328 ? -50.208 10.021 12.575 1.00 60.41 328 ALA A CA 1
ATOM 2285 C C . ALA A 1 328 ? -50.743 11.389 13.038 1.00 60.41 328 ALA A C 1
ATOM 2287 O O . ALA A 1 328 ? -51.793 11.835 12.574 1.00 60.41 328 ALA A O 1
ATOM 2288 N N . GLY A 1 329 ? -49.982 12.122 13.862 1.00 60.50 329 GLY A N 1
ATOM 2289 C CA . GLY A 1 329 ? -50.369 13.459 14.335 1.00 60.50 329 GLY A CA 1
ATOM 2290 C C . GLY A 1 329 ? -50.503 14.512 13.222 1.00 60.50 329 GLY A C 1
ATOM 2291 O O . GLY A 1 329 ? -51.367 15.387 13.295 1.00 60.50 329 GLY A O 1
ATOM 2292 N N . ARG A 1 330 ? -49.704 14.410 12.148 1.00 70.19 330 ARG A N 1
ATOM 2293 C CA . ARG A 1 330 ? -49.768 15.344 11.007 1.00 70.19 330 ARG A CA 1
ATOM 2294 C C . ARG A 1 330 ? -51.041 15.170 10.173 1.00 70.19 330 ARG A C 1
ATOM 2296 O O . ARG A 1 330 ? -51.618 16.173 9.758 1.00 70.19 330 ARG A O 1
ATOM 2303 N N . TRP A 1 331 ? -51.516 13.939 9.972 1.00 73.31 331 TRP A N 1
ATOM 2304 C CA . TRP A 1 331 ? -52.760 13.685 9.231 1.00 73.31 331 TRP A CA 1
ATOM 2305 C C . TRP A 1 331 ? -54.008 14.168 9.981 1.00 73.31 331 TRP A C 1
ATOM 2307 O O . TRP A 1 331 ? -54.908 14.731 9.356 1.00 73.31 331 TRP A O 1
ATOM 2317 N N . TRP A 1 332 ? -54.033 14.057 11.314 1.00 79.25 332 TRP A N 1
ATOM 2318 C CA . TRP A 1 332 ? -55.110 14.626 12.137 1.00 79.25 332 TRP A CA 1
ATOM 2319 C C . TRP A 1 332 ? -55.178 16.155 12.049 1.00 79.25 332 TRP A C 1
ATOM 2321 O O . TRP A 1 332 ? -56.270 16.713 11.952 1.00 79.25 332 TRP A O 1
ATOM 2331 N N . PHE A 1 333 ? -54.030 16.838 12.007 1.00 79.56 333 PHE A N 1
ATOM 2332 C CA . PHE A 1 333 ? -53.990 18.294 11.839 1.00 79.56 333 PHE A CA 1
ATOM 2333 C C . PHE A 1 333 ? -54.531 18.736 10.473 1.00 79.56 333 PHE A C 1
ATOM 2335 O O . PHE A 1 333 ? -55.350 19.652 10.402 1.00 79.56 333 PHE A O 1
ATOM 2342 N N . VAL A 1 334 ? -54.124 18.065 9.390 1.00 81.19 334 VAL A N 1
ATOM 2343 C CA . VAL A 1 334 ? -54.606 18.378 8.033 1.00 81.19 334 VAL A CA 1
ATOM 2344 C C . VAL A 1 334 ? -56.108 18.100 7.907 1.00 81.19 334 VAL A C 1
ATOM 2346 O O . VAL A 1 334 ? -56.845 18.946 7.397 1.00 81.19 334 VAL A O 1
ATOM 2349 N N . GLY A 1 335 ? -56.583 16.964 8.431 1.00 85.75 335 GLY A N 1
ATOM 2350 C CA . GLY A 1 335 ? -58.009 16.627 8.449 1.00 85.75 335 GLY A CA 1
ATOM 2351 C C . GLY A 1 335 ? -58.848 17.618 9.264 1.00 85.75 335 GLY A C 1
ATOM 2352 O O . GLY A 1 335 ? -59.903 18.058 8.806 1.00 85.75 335 GLY A O 1
ATOM 2353 N N . GLY A 1 336 ? -58.352 18.034 10.435 1.00 89.31 336 GLY A N 1
ATOM 2354 C CA . GLY A 1 336 ? -59.019 19.011 11.298 1.00 89.31 336 GLY A CA 1
ATOM 2355 C C . GLY A 1 336 ? -59.147 20.396 10.659 1.00 89.31 336 GLY A C 1
ATOM 2356 O O . GLY A 1 336 ? -60.222 20.996 10.700 1.00 89.31 336 GLY A O 1
ATOM 2357 N N . VAL A 1 337 ? -58.087 20.890 10.007 1.00 90.38 337 VAL A N 1
ATOM 2358 C CA . VAL A 1 337 ? -58.117 22.184 9.301 1.00 90.38 337 VAL A CA 1
ATOM 2359 C C . VAL A 1 337 ? -59.104 22.154 8.133 1.00 90.38 337 VAL A C 1
ATOM 2361 O O . VAL A 1 337 ? -59.877 23.098 7.963 1.00 90.38 337 VAL A O 1
ATOM 2364 N N . LEU A 1 338 ? -59.138 21.066 7.357 1.00 91.62 338 LEU A N 1
ATOM 2365 C CA . LEU A 1 338 ? -60.075 20.933 6.241 1.00 91.62 338 LEU A CA 1
ATOM 2366 C C . LEU A 1 338 ? -61.536 20.939 6.725 1.00 91.62 338 LEU A C 1
ATOM 2368 O O . LEU A 1 338 ? -62.366 21.661 6.172 1.00 91.62 338 LEU A O 1
ATOM 2372 N N . ALA A 1 339 ? -61.843 20.194 7.792 1.00 92.00 339 ALA A N 1
ATOM 2373 C CA . ALA A 1 339 ? -63.182 20.162 8.381 1.00 92.00 339 ALA A CA 1
ATOM 2374 C C . ALA A 1 339 ? -63.622 21.545 8.897 1.00 92.00 339 ALA A C 1
ATOM 2376 O O . ALA A 1 339 ? -64.767 21.955 8.682 1.00 92.00 339 ALA A O 1
ATOM 2377 N N . LEU A 1 340 ? -62.706 22.300 9.516 1.00 93.50 340 LEU A N 1
ATOM 2378 C CA . LEU A 1 340 ? -62.970 23.663 9.982 1.00 93.50 340 LEU A CA 1
ATOM 2379 C C . LEU A 1 340 ? -63.292 24.614 8.817 1.00 93.50 340 LEU A C 1
ATOM 2381 O O . LEU A 1 340 ? -64.237 25.400 8.903 1.00 93.50 340 LEU A O 1
ATOM 2385 N N . LEU A 1 341 ? -62.539 24.528 7.715 1.00 93.06 341 LEU A N 1
ATOM 2386 C CA . LEU A 1 341 ? -62.768 25.348 6.522 1.00 93.06 341 LEU A CA 1
ATOM 2387 C C . LEU A 1 341 ? -64.128 25.051 5.877 1.00 93.06 341 LEU A C 1
ATOM 2389 O O . LEU A 1 341 ? -64.839 25.982 5.498 1.00 93.06 341 LEU A O 1
ATOM 2393 N N . VAL A 1 342 ? -64.532 23.778 5.815 1.00 91.88 342 VAL A N 1
ATOM 2394 C CA . VAL A 1 342 ? -65.860 23.382 5.317 1.00 91.88 342 VAL A CA 1
ATOM 2395 C C . VAL A 1 342 ? -66.971 23.936 6.213 1.00 91.88 342 VAL A C 1
ATOM 2397 O O . VAL A 1 342 ? -67.947 24.494 5.709 1.00 91.88 342 VAL A O 1
ATOM 2400 N N . ALA A 1 343 ? -66.816 23.855 7.538 1.00 91.75 343 ALA A N 1
ATOM 2401 C CA . ALA A 1 343 ? -67.788 24.411 8.478 1.00 91.75 343 ALA A CA 1
ATOM 2402 C C . ALA A 1 343 ? -67.913 25.944 8.357 1.00 91.75 343 ALA A C 1
ATOM 2404 O O . ALA A 1 343 ? -69.022 26.484 8.397 1.00 91.75 343 ALA A O 1
ATOM 2405 N N . LEU A 1 344 ? -66.796 26.652 8.158 1.00 92.19 344 LEU A N 1
ATOM 2406 C CA . LEU A 1 344 ? -66.781 28.099 7.921 1.00 92.19 344 LEU A CA 1
ATOM 2407 C C . LEU A 1 344 ? -67.468 28.474 6.602 1.00 92.19 344 LEU A C 1
ATOM 2409 O O . LEU A 1 344 ? -68.277 29.404 6.584 1.00 92.19 344 LEU A O 1
ATOM 2413 N N . ALA A 1 345 ? -67.207 27.731 5.525 1.00 88.62 345 ALA A N 1
ATOM 2414 C CA . ALA A 1 345 ? -67.856 27.945 4.234 1.00 88.62 345 ALA A CA 1
ATOM 2415 C C . ALA A 1 345 ? -69.377 27.731 4.323 1.00 88.62 345 ALA A C 1
ATOM 2417 O O . ALA A 1 345 ? -70.148 28.585 3.883 1.00 88.62 345 ALA A O 1
ATOM 2418 N N . ALA A 1 346 ? -69.819 26.649 4.972 1.00 88.38 346 ALA A N 1
ATOM 2419 C CA . ALA A 1 346 ? -71.238 26.378 5.194 1.00 88.38 346 ALA A CA 1
ATOM 2420 C C . ALA A 1 346 ? -71.917 27.495 6.007 1.00 88.38 346 ALA A C 1
ATOM 2422 O O . ALA A 1 346 ? -73.015 27.939 5.667 1.00 88.38 346 ALA A O 1
ATOM 2423 N N . ARG A 1 347 ? -71.241 28.018 7.040 1.00 87.00 347 ARG A N 1
ATOM 2424 C CA . ARG A 1 347 ? -71.749 29.146 7.834 1.00 87.00 347 ARG A CA 1
ATOM 2425 C C . ARG A 1 347 ? -71.863 30.432 7.009 1.00 87.00 347 ARG A C 1
ATOM 2427 O O . ARG A 1 347 ? -72.835 31.164 7.186 1.00 87.00 347 ARG A O 1
ATOM 2434 N N . GLY A 1 348 ? -70.919 30.688 6.102 1.00 83.69 348 GLY A N 1
ATOM 2435 C CA . GLY A 1 348 ? -70.959 31.831 5.184 1.00 83.69 348 GLY A CA 1
ATOM 2436 C C . GLY A 1 348 ? -72.134 31.782 4.201 1.00 83.69 348 GLY A C 1
ATOM 2437 O O . GLY A 1 348 ? -72.763 32.802 3.932 1.00 83.69 348 GLY A O 1
ATOM 2438 N N . VAL A 1 349 ? -72.501 30.594 3.714 1.00 80.56 349 VAL A N 1
ATOM 2439 C CA . VAL A 1 349 ? -73.665 30.434 2.823 1.00 80.56 349 VAL A CA 1
ATOM 2440 C C . VAL A 1 349 ? -74.973 30.759 3.555 1.00 80.56 349 VAL A C 1
ATOM 2442 O O . VAL A 1 349 ? -75.840 31.438 3.005 1.00 80.56 349 VAL A O 1
ATOM 2445 N N . VAL A 1 350 ? -75.102 30.359 4.824 1.00 79.00 350 VAL A N 1
ATOM 2446 C CA . VAL A 1 350 ? -76.305 30.635 5.631 1.00 79.00 350 VAL A CA 1
ATOM 2447 C C . VAL A 1 350 ? -76.474 32.129 5.930 1.00 79.00 350 VAL A C 1
ATOM 2449 O O . VAL A 1 350 ? -77.603 32.616 5.994 1.00 79.00 350 VAL A O 1
ATOM 2452 N N . THR A 1 351 ? -75.385 32.886 6.093 1.00 78.25 351 THR A N 1
ATOM 2453 C CA . THR A 1 351 ? -75.478 34.331 6.361 1.00 78.25 351 THR A CA 1
ATOM 2454 C C . THR A 1 351 ? -75.815 35.148 5.116 1.00 78.25 351 THR A C 1
ATOM 2456 O O . THR A 1 351 ? -76.526 36.145 5.235 1.00 78.25 351 THR A O 1
ATOM 2459 N N . VAL A 1 352 ? -75.374 34.721 3.927 1.00 74.69 352 VAL A N 1
ATOM 2460 C CA . VAL A 1 352 ? -75.694 35.392 2.651 1.00 74.69 352 VAL A CA 1
ATOM 2461 C C . VAL A 1 352 ? -77.121 35.082 2.185 1.00 74.69 352 VAL A C 1
ATOM 2463 O O . VAL A 1 352 ? -77.767 35.928 1.573 1.00 74.69 352 VAL A O 1
ATOM 2466 N N . ALA A 1 353 ? -77.664 33.916 2.542 1.00 67.25 353 ALA A N 1
ATOM 2467 C CA . ALA A 1 353 ? -79.017 33.503 2.172 1.00 67.25 353 ALA A CA 1
ATOM 2468 C C . ALA A 1 353 ? -80.143 34.136 3.019 1.00 67.25 353 ALA A C 1
ATOM 2470 O O . ALA A 1 353 ? -81.284 33.682 2.940 1.00 67.25 353 ALA A O 1
ATOM 2471 N N . ARG A 1 354 ? -79.875 35.177 3.826 1.00 64.38 354 ARG A N 1
ATOM 2472 C CA . ARG A 1 354 ? -80.947 35.967 4.455 1.00 64.38 354 ARG A CA 1
ATOM 2473 C C . ARG A 1 354 ? -81.457 37.024 3.467 1.00 64.38 354 ARG A C 1
ATOM 2475 O O . ARG A 1 354 ? -80.763 38.019 3.253 1.00 64.38 354 ARG A O 1
ATOM 2482 N N . PRO A 1 355 ? -82.657 36.857 2.881 1.00 65.44 355 PRO A N 1
ATOM 2483 C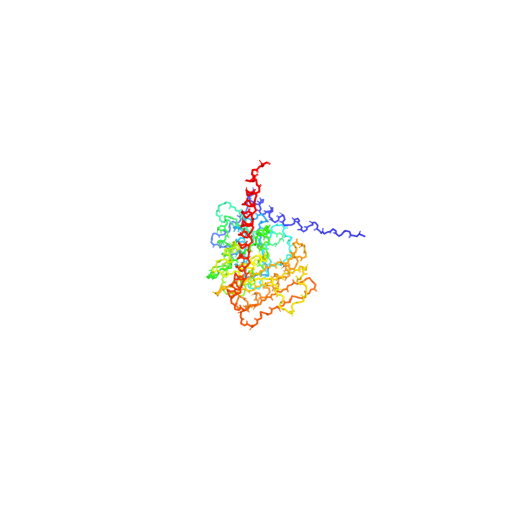 CA . PRO A 1 355 ? -83.240 37.878 2.025 1.00 65.44 355 PRO A CA 1
ATOM 2484 C C . PRO A 1 355 ? -83.479 39.147 2.846 1.00 65.44 355 PRO A C 1
ATOM 2486 O O . PRO A 1 355 ? -84.091 39.099 3.916 1.00 65.44 355 PRO A O 1
ATOM 2489 N N . ARG A 1 356 ? -82.978 40.281 2.343 1.00 63.91 356 ARG A N 1
ATOM 2490 C CA . ARG A 1 356 ? -83.343 41.609 2.842 1.00 63.91 356 ARG A CA 1
ATOM 2491 C C . ARG A 1 356 ? -84.853 41.764 2.650 1.00 63.91 356 ARG A C 1
ATOM 2493 O O . ARG A 1 356 ? -85.314 41.814 1.513 1.00 63.91 356 ARG A O 1
ATOM 2500 N N . ARG A 1 357 ? -85.596 41.742 3.754 1.00 61.16 357 ARG A N 1
ATOM 2501 C CA . ARG A 1 357 ? -86.954 42.284 3.812 1.00 61.16 357 ARG A CA 1
ATOM 2502 C C . ARG A 1 357 ? -86.878 43.792 3.966 1.00 61.16 357 ARG A C 1
ATOM 2504 O O . ARG A 1 357 ? -85.924 44.242 4.640 1.00 61.16 357 ARG A O 1
#

Foldseek 3Di:
DDDDDDDPVQQVQLCVVVCCVVVCVVDDDPAPQPPPPQAPLNLADQAAQEEEEEEALQDDQLQLLLSLLLLLLVLLSYLNHHYFYDHSRDGDPDDDLRYEYEYEEEDDDAWDWGWDARPNHIYIYTYYHSVRSSVSSNCNNDDVAAADPAAAAEELDDDPDRSSVSSRLCSLQSSLLSSQDNHRHRYHYDHLCCQLVDPHAYEYAADDQVSCVSNVNRPPPVPPPDDPPQLVAFKKWKWWWDDDPNHIYIYTHIDHPPDPVSVVRSSVVSNVSSVCCNPQHPPNDDRWMWMGGPPDDIDIDDDPPPDPPPPCPVVVVVVVVVVVVVVVVVVVVVVVVVVVVVVVVVVVVVVVPPDDD

Secondary structure (DSSP, 8-state):
-------HHHHHHHHHHHHHHHHTTTS--------TT--GGGGS-S--SEEEEEE-TT--HHHHHHHHHHHHHHHHH-TTSEEEEEETTS-PPP--TT-EEEEEEE-SSSPEEEEEEETTEEEEEEEE-HHHHHHHHHGGG-TT-PEEEEEEEEE--SS---HHHHHHHHHHHHHHHHHT-SSEEEEEE--HHHHHTSSS-EEEET--HHHHHHTT--------S-S-GGGTTS-EEEEEEEEETTEEEEEEEEES-SSHHHHHHHHHHHHHHHHHHHHHTTTS--S-EEEEETTSPPEEE----S-----THHHHHHHHHHHHHHHHHHHHHHHHHHHHHHHHHHHHHHHHT----